Protein AF-A0A382SHX5-F1 (afdb_monomer_lite)

Sequence (311 aa):
WGKVDLLARQQTDLFSGRRDEDEWIFRNRLGAVVEGQLRERVGFRVSFEQTREEGIERKYVIRSDVFEPRREAVQLKGGVADYHEATAAISFGLGDLVDVVAGKGQVMWGPAPEDNLGLSANTPSYDMVLLRSRLGVVRFEHLAARLRPCPDRPDAPTCRGLADEESSYIVNGMTRGLEREKYLAGHRLEASPTRWIDIGFQEVVVYGDRGPELAYLNPFMFFWAAQSYLGDKDNVMMTLDVDVRPHHGWQVYAAYTIDDLKKLKIFSDDFANKFSFQLGALWTNPLGWAQTDVRAEYVRVEPWIYTHKFP

Organism: NCBI:txid408172

Radius of gyration: 21.44 Å; chains: 1; bounding box: 51×48×59 Å

InterPro domains:
  IPR038636 Capsule assembly protein Wzi superfamily [G3DSA:2.40.160.130] (26-311)

Structure (mmCIF, N/CA/C/O backbone):
data_AF-A0A382SHX5-F1
#
_entry.id   AF-A0A382SHX5-F1
#
loop_
_atom_site.group_PDB
_atom_site.id
_atom_site.type_symbol
_atom_site.label_atom_id
_atom_site.label_alt_id
_atom_site.label_comp_id
_atom_site.label_asym_id
_atom_site.label_entity_id
_atom_site.label_seq_id
_atom_site.pdbx_PDB_ins_code
_atom_site.Cartn_x
_atom_site.Cartn_y
_atom_site.Cartn_z
_atom_site.occupancy
_atom_site.B_iso_or_equiv
_atom_site.auth_seq_id
_atom_site.auth_comp_id
_atom_site.auth_asym_id
_atom_site.auth_atom_id
_atom_site.pdbx_PDB_model_num
ATOM 1 N N . TRP A 1 1 ? -26.725 -10.601 -3.348 1.00 88.75 1 TRP A N 1
ATOM 2 C CA . TRP A 1 1 ? -27.084 -9.323 -4.007 1.00 88.75 1 TRP A CA 1
ATOM 3 C C . TRP A 1 1 ? -25.912 -8.897 -4.882 1.00 88.75 1 TRP A C 1
ATOM 5 O O . TRP A 1 1 ? -24.847 -9.487 -4.752 1.00 88.75 1 TRP A O 1
ATOM 15 N N . GLY A 1 2 ? -26.088 -7.939 -5.788 1.00 90.44 2 GLY A N 1
ATOM 16 C CA . GLY A 1 2 ? -24.999 -7.426 -6.621 1.00 90.44 2 GLY A CA 1
ATOM 17 C C . GLY A 1 2 ? -25.207 -5.950 -6.928 1.00 90.44 2 GLY A C 1
ATOM 18 O O . GLY A 1 2 ? -26.348 -5.488 -6.960 1.00 90.44 2 GLY A O 1
ATOM 19 N N . LYS A 1 3 ? -24.108 -5.230 -7.114 1.00 95.19 3 LYS A N 1
ATOM 20 C CA . LYS A 1 3 ? -24.042 -3.797 -7.374 1.00 95.19 3 LYS A CA 1
ATOM 21 C C . LYS A 1 3 ? -23.036 -3.548 -8.493 1.00 95.19 3 LYS A C 1
ATOM 23 O O . LYS A 1 3 ? -22.011 -4.223 -8.580 1.00 95.19 3 LYS A O 1
ATOM 28 N N . VAL A 1 4 ? -23.350 -2.579 -9.343 1.00 95.31 4 VAL A N 1
ATOM 29 C CA . VAL A 1 4 ? -22.445 -2.075 -10.373 1.00 95.31 4 VAL A CA 1
ATOM 30 C C . VAL A 1 4 ? -22.347 -0.570 -10.196 1.00 95.31 4 VAL A C 1
ATOM 32 O O . VAL A 1 4 ? -23.368 0.113 -10.245 1.00 95.31 4 VAL A O 1
ATOM 35 N N . ASP A 1 5 ? -21.130 -0.074 -10.021 1.00 94.12 5 ASP A N 1
ATOM 36 C CA . ASP A 1 5 ? -20.814 1.348 -9.990 1.00 94.12 5 ASP A CA 1
ATOM 37 C C . ASP A 1 5 ? -19.993 1.704 -11.225 1.00 94.12 5 ASP A C 1
ATOM 39 O O . ASP A 1 5 ? -18.963 1.088 -11.501 1.00 94.12 5 ASP A O 1
ATOM 43 N N . LEU A 1 6 ? -20.437 2.716 -11.965 1.00 95.12 6 LEU A N 1
ATOM 44 C CA . LEU A 1 6 ? -19.634 3.327 -13.019 1.00 95.12 6 LEU A CA 1
ATOM 45 C C . LEU A 1 6 ? -18.783 4.434 -12.399 1.00 95.12 6 LEU A C 1
ATOM 47 O O . LEU A 1 6 ? -19.293 5.270 -11.654 1.00 95.12 6 LEU A O 1
ATOM 51 N N . LEU A 1 7 ? -17.491 4.439 -12.714 1.00 92.06 7 LEU A N 1
ATOM 52 C CA . LEU A 1 7 ? -16.536 5.410 -12.202 1.00 92.06 7 LEU A CA 1
ATOM 53 C C . LEU A 1 7 ? -16.145 6.384 -13.309 1.00 92.06 7 LEU A C 1
ATOM 55 O O . LEU A 1 7 ? -15.662 5.985 -14.369 1.00 92.06 7 LEU A O 1
ATOM 59 N N . ALA A 1 8 ? -16.319 7.670 -13.031 1.00 94.94 8 ALA A N 1
ATOM 60 C CA . ALA A 1 8 ? -15.753 8.752 -13.817 1.00 94.94 8 ALA A CA 1
ATOM 61 C C . ALA A 1 8 ? -15.203 9.805 -12.856 1.00 94.94 8 ALA A C 1
ATOM 63 O O . ALA A 1 8 ? -15.931 10.307 -11.999 1.00 94.94 8 ALA A O 1
ATOM 64 N N . ARG A 1 9 ? -13.913 10.125 -12.976 1.00 93.75 9 ARG A N 1
ATOM 65 C CA . ARG A 1 9 ? -13.252 11.126 -12.132 1.00 93.75 9 ARG A CA 1
ATOM 66 C C . ARG A 1 9 ? -12.316 11.982 -12.965 1.00 93.75 9 ARG A C 1
ATOM 68 O O . ARG A 1 9 ? -11.488 11.463 -13.705 1.00 93.75 9 ARG A O 1
ATOM 75 N N . GLN A 1 10 ? -12.411 13.289 -12.770 1.00 93.38 10 GLN A N 1
ATOM 76 C CA . GLN A 1 10 ? -11.424 14.252 -13.234 1.00 93.38 10 GLN A CA 1
ATOM 77 C C . GLN A 1 10 ? -10.722 14.850 -12.017 1.00 93.38 10 GLN A C 1
ATOM 79 O O . GLN A 1 10 ? -11.362 15.156 -11.010 1.00 93.38 10 GLN A O 1
ATOM 84 N N . GLN A 1 11 ? -9.405 14.973 -12.094 1.00 94.12 11 GLN A N 1
ATOM 85 C CA . GLN A 1 11 ? -8.575 15.614 -11.088 1.00 94.12 11 GLN A CA 1
ATOM 86 C C . GLN A 1 11 ? -7.585 16.542 -11.785 1.00 94.12 11 GLN A C 1
ATOM 88 O O . GLN A 1 11 ? -7.019 16.181 -12.815 1.00 94.12 11 GLN A O 1
ATOM 93 N N . THR A 1 12 ? -7.387 17.718 -11.202 1.00 94.00 12 THR A N 1
ATOM 94 C CA . THR A 1 12 ? -6.433 18.715 -11.674 1.00 94.00 12 THR A CA 1
ATOM 95 C C . THR A 1 12 ? -5.550 19.098 -10.505 1.00 94.00 12 THR A C 1
ATOM 97 O O . THR A 1 12 ? -6.063 19.490 -9.457 1.00 94.00 12 THR A O 1
ATOM 100 N N . ASP A 1 13 ? -4.243 18.995 -10.693 1.00 91.12 13 ASP A N 1
ATOM 101 C CA . ASP A 1 13 ? -3.250 19.346 -9.689 1.00 91.12 13 ASP A CA 1
ATOM 102 C C . ASP A 1 13 ? -2.327 20.426 -10.260 1.00 91.12 13 ASP A C 1
ATOM 104 O O . ASP A 1 13 ? -1.897 20.337 -11.411 1.00 91.12 13 ASP A O 1
ATOM 108 N N . LEU A 1 14 ? -2.051 21.451 -9.454 1.00 90.69 14 LEU A N 1
ATOM 109 C CA . LEU A 1 14 ? -1.051 22.475 -9.742 1.00 90.69 14 LEU A CA 1
ATOM 110 C C . LEU A 1 14 ? 0.165 22.193 -8.865 1.00 90.69 14 LEU A C 1
ATOM 112 O O . LEU A 1 14 ? 0.078 22.276 -7.636 1.00 90.69 14 LEU A O 1
ATOM 116 N N . PHE A 1 15 ? 1.283 21.858 -9.494 1.00 85.38 15 PHE A N 1
ATOM 117 C CA . PHE A 1 15 ? 2.560 21.687 -8.817 1.00 85.38 15 PHE A CA 1
ATOM 118 C C . PHE A 1 15 ? 3.376 22.970 -8.957 1.00 85.38 15 PHE A C 1
ATOM 120 O O . PHE A 1 15 ? 3.411 23.570 -10.022 1.00 85.38 15 PHE A O 1
ATOM 127 N N . SER A 1 16 ? 4.003 23.395 -7.863 1.00 81.69 16 SER A N 1
ATOM 128 C CA . SER A 1 16 ? 4.891 24.561 -7.797 1.00 81.69 16 SER A CA 1
ATOM 129 C C . SER A 1 16 ? 6.005 24.218 -6.812 1.00 81.69 16 SER A C 1
ATOM 131 O O . SER A 1 16 ? 5.708 23.917 -5.649 1.00 81.69 16 SER A O 1
ATOM 133 N N . GLY A 1 17 ? 7.281 24.238 -7.210 1.00 70.38 17 GLY A N 1
ATOM 134 C CA . GLY A 1 17 ? 8.361 24.004 -6.249 1.00 70.38 17 GLY A CA 1
ATOM 135 C C . GLY A 1 17 ? 9.719 23.585 -6.806 1.00 70.38 17 GLY A C 1
ATOM 136 O O . GLY A 1 17 ? 10.053 23.756 -7.962 1.00 70.38 17 GLY A O 1
ATOM 137 N N . ARG A 1 18 ? 10.567 23.049 -5.922 1.00 53.41 18 ARG A N 1
ATOM 138 C CA . ARG A 1 18 ? 12.019 22.892 -6.143 1.00 53.41 18 ARG A CA 1
ATOM 139 C C . ARG A 1 18 ? 12.424 21.800 -7.147 1.00 53.41 18 ARG A C 1
ATOM 141 O O . ARG A 1 18 ? 13.609 21.701 -7.455 1.00 53.41 18 ARG A O 1
ATOM 148 N N . ARG A 1 19 ? 11.487 20.941 -7.558 1.00 57.31 19 ARG A N 1
ATOM 149 C CA . ARG A 1 19 ? 11.739 19.785 -8.432 1.00 57.31 19 ARG A CA 1
ATOM 150 C C . ARG A 1 19 ? 11.350 20.058 -9.886 1.00 57.31 19 ARG A C 1
ATOM 152 O O . ARG A 1 19 ? 12.010 19.509 -10.757 1.00 57.31 19 ARG A O 1
ATOM 159 N N . ASP A 1 20 ? 10.358 20.919 -10.118 1.00 60.69 20 ASP A N 1
ATOM 160 C CA . ASP A 1 20 ? 9.726 21.156 -11.418 1.00 60.69 20 ASP A CA 1
ATOM 161 C C . ASP A 1 20 ? 9.241 22.618 -11.518 1.00 60.69 20 ASP A C 1
ATOM 163 O O . ASP A 1 20 ? 8.953 23.242 -10.495 1.00 60.69 20 ASP A O 1
ATOM 167 N N . GLU A 1 21 ? 9.169 23.168 -12.734 1.00 72.81 21 GLU A N 1
ATOM 168 C CA . GLU A 1 21 ? 8.506 24.458 -12.994 1.00 72.81 21 GLU A CA 1
ATOM 169 C C . GLU A 1 21 ? 7.005 24.368 -12.666 1.00 72.81 21 GLU A C 1
ATOM 171 O O . GLU A 1 21 ? 6.454 23.272 -12.543 1.00 72.81 21 GLU A O 1
ATOM 176 N N . ASP A 1 22 ? 6.351 25.518 -12.484 1.00 84.81 22 ASP A N 1
ATOM 177 C CA . ASP A 1 22 ? 4.922 25.564 -12.171 1.00 84.81 22 ASP A CA 1
ATOM 178 C C . ASP A 1 22 ? 4.118 24.870 -13.280 1.00 84.81 22 ASP A C 1
ATOM 180 O O . ASP A 1 22 ? 4.012 25.381 -14.394 1.00 84.81 22 ASP A O 1
ATOM 184 N N . GLU A 1 23 ? 3.529 23.712 -12.983 1.00 88.69 23 GLU A N 1
ATOM 185 C CA . GLU A 1 23 ? 2.878 22.885 -13.995 1.00 88.69 23 GLU A CA 1
ATOM 186 C C . GLU A 1 23 ? 1.502 22.389 -13.560 1.00 88.69 23 GLU A C 1
ATOM 188 O O . GLU A 1 23 ? 1.235 22.065 -12.399 1.00 88.69 23 GLU A O 1
ATOM 193 N N . TRP A 1 24 ? 0.621 22.296 -14.551 1.00 91.62 24 TRP A N 1
ATOM 194 C CA . TRP A 1 24 ? -0.701 21.712 -14.402 1.00 91.62 24 TRP A CA 1
ATOM 195 C C . TRP A 1 24 ? -0.683 20.272 -14.891 1.00 91.62 24 TRP A C 1
ATOM 197 O O . TRP A 1 24 ? -0.291 20.000 -16.031 1.00 91.62 24 TRP A O 1
ATOM 207 N N . ILE A 1 25 ? -1.177 19.374 -14.044 1.00 92.81 25 ILE A N 1
ATOM 208 C CA . ILE A 1 25 ? -1.364 17.962 -14.352 1.00 92.81 25 ILE A CA 1
ATOM 209 C C . ILE A 1 25 ? -2.854 17.643 -14.301 1.00 92.81 25 ILE A C 1
ATOM 211 O O . ILE A 1 25 ? -3.531 17.879 -13.298 1.00 92.81 25 ILE A O 1
ATOM 215 N N . PHE A 1 26 ? -3.367 17.074 -15.387 1.00 95.19 26 PHE A N 1
ATOM 216 C CA . PHE A 1 26 ? -4.747 16.628 -15.512 1.00 95.19 26 PHE A CA 1
ATOM 217 C C . PHE A 1 26 ? -4.804 15.106 -15.487 1.00 95.19 26 PHE A C 1
ATOM 219 O O . PHE A 1 26 ? -4.128 14.434 -16.263 1.00 95.19 26 PHE A O 1
ATOM 226 N N . ARG A 1 27 ? -5.653 14.549 -14.624 1.00 94.56 27 ARG A N 1
ATOM 227 C CA . ARG A 1 27 ? -5.899 13.110 -14.505 1.00 94.56 27 ARG A CA 1
ATOM 228 C C . ARG A 1 27 ? -7.366 12.808 -14.758 1.00 94.56 27 ARG A C 1
ATOM 230 O O . ARG A 1 27 ? -8.234 13.209 -13.984 1.00 94.56 27 ARG A O 1
ATOM 237 N N . ASN A 1 28 ? -7.639 12.068 -15.827 1.00 95.44 28 ASN A N 1
ATOM 238 C CA . ASN A 1 28 ? -8.975 11.586 -16.167 1.00 95.44 28 ASN A CA 1
ATOM 239 C C . ASN A 1 28 ? -9.028 10.073 -15.962 1.00 95.44 28 ASN A C 1
ATOM 241 O O . ASN A 1 28 ? -8.216 9.346 -16.532 1.00 95.44 28 ASN A O 1
ATOM 245 N N . ARG A 1 29 ? -9.985 9.609 -15.159 1.00 94.44 29 ARG A N 1
ATOM 246 C CA . ARG A 1 29 ? -10.181 8.201 -14.812 1.00 94.44 29 ARG A CA 1
ATOM 247 C C . ARG A 1 29 ? -11.566 7.748 -15.239 1.00 94.44 29 ARG A C 1
ATOM 249 O O . ARG A 1 29 ? -12.552 8.428 -14.946 1.00 94.44 29 ARG A O 1
ATOM 256 N N . LEU A 1 30 ? -11.630 6.607 -15.913 1.00 97.00 30 LEU A N 1
ATOM 257 C CA . LEU A 1 30 ? -12.868 5.956 -16.326 1.00 97.00 30 LEU A CA 1
ATOM 258 C C . LEU A 1 30 ? -12.797 4.475 -15.984 1.00 97.00 30 LEU A C 1
ATOM 260 O O . LEU A 1 30 ? -11.819 3.803 -16.304 1.00 97.00 30 LEU A O 1
ATOM 264 N N . GLY A 1 31 ? -13.843 3.954 -15.363 1.00 96.44 31 GLY A N 1
ATOM 265 C CA . GLY A 1 31 ? -13.830 2.585 -14.884 1.00 96.44 31 GLY A CA 1
ATOM 266 C C . GLY A 1 31 ? -15.187 2.084 -14.439 1.00 96.44 31 GLY A C 1
ATOM 267 O O . GLY A 1 31 ? -16.214 2.745 -14.595 1.00 96.44 31 GLY A O 1
ATOM 268 N N . ALA A 1 32 ? -15.178 0.894 -13.860 1.00 97.56 32 ALA A N 1
ATOM 269 C CA . ALA A 1 32 ? -16.340 0.317 -13.215 1.00 97.56 32 ALA A CA 1
ATOM 270 C C . ALA A 1 32 ? -15.914 -0.583 -12.058 1.00 97.56 32 ALA A C 1
ATOM 272 O O . ALA A 1 32 ? -14.842 -1.194 -12.081 1.00 97.56 32 ALA A O 1
ATOM 273 N N . VAL A 1 33 ? -16.791 -0.690 -11.067 1.00 97.62 33 VAL A N 1
ATOM 274 C CA . VAL A 1 33 ? -16.695 -1.654 -9.974 1.00 97.62 33 VAL A CA 1
ATOM 275 C C . VAL A 1 33 ? -17.941 -2.518 -10.009 1.00 97.62 33 VAL A C 1
ATOM 277 O O . VAL A 1 33 ? -19.061 -2.017 -10.059 1.00 97.62 33 VAL A O 1
ATOM 280 N N . VAL A 1 34 ? -17.743 -3.828 -9.977 1.00 97.94 34 VAL A N 1
ATOM 281 C CA . VAL A 1 34 ? -18.804 -4.812 -9.809 1.00 97.94 34 VAL A CA 1
ATOM 282 C C . VAL A 1 34 ? -18.529 -5.549 -8.515 1.00 97.94 34 VAL A C 1
ATOM 284 O O . VAL A 1 34 ? -17.486 -6.179 -8.356 1.00 97.94 34 VAL A O 1
ATOM 287 N N . GLU A 1 35 ? -19.468 -5.488 -7.587 1.00 97.12 35 GLU A N 1
ATOM 288 C CA . GLU A 1 35 ? -19.352 -6.173 -6.307 1.00 97.12 35 GLU A CA 1
ATOM 289 C C . GLU A 1 35 ? -20.656 -6.857 -5.943 1.00 97.12 35 GLU A C 1
ATOM 291 O O . GLU A 1 35 ? -21.741 -6.497 -6.405 1.00 97.12 35 GLU A O 1
ATOM 296 N N . GLY A 1 36 ? -20.563 -7.884 -5.119 1.00 96.19 36 GLY A N 1
ATOM 297 C CA . GLY A 1 36 ? -21.747 -8.591 -4.697 1.00 96.19 36 GLY A CA 1
ATOM 298 C C . GLY A 1 36 ? -21.452 -9.739 -3.768 1.00 96.19 36 GLY A C 1
ATOM 299 O O . GLY A 1 36 ? -20.319 -10.018 -3.382 1.00 96.19 36 GLY A O 1
ATOM 300 N N . GLN A 1 37 ? -22.530 -10.420 -3.425 1.00 95.19 37 GLN A N 1
ATOM 301 C CA . GLN A 1 37 ? -22.524 -11.562 -2.540 1.00 95.19 37 GLN A CA 1
ATOM 302 C C . GLN A 1 37 ? -23.360 -12.678 -3.162 1.00 95.19 37 GLN A C 1
ATOM 304 O O . GLN A 1 37 ? -24.544 -12.499 -3.488 1.00 95.19 37 GLN A O 1
ATOM 309 N N . LEU A 1 38 ? -22.721 -13.830 -3.332 1.00 90.00 38 LEU A N 1
ATOM 310 C CA . LEU A 1 38 ? -23.321 -15.090 -3.729 1.00 90.00 38 LEU A CA 1
ATOM 311 C C . LEU A 1 38 ? -23.655 -15.880 -2.459 1.00 90.00 38 LEU A C 1
ATOM 313 O O . LEU A 1 38 ? -22.770 -16.303 -1.712 1.00 90.00 38 LEU A O 1
ATOM 317 N N . ARG A 1 39 ? -24.953 -16.104 -2.226 1.00 84.75 39 ARG A N 1
ATOM 318 C CA . ARG A 1 39 ? -25.474 -16.656 -0.959 1.00 84.75 39 ARG A CA 1
ATOM 319 C C . ARG A 1 39 ? -25.018 -15.795 0.234 1.00 84.75 39 ARG A C 1
ATOM 321 O O . ARG A 1 39 ? -24.784 -14.605 0.069 1.00 84.75 39 ARG A O 1
ATOM 328 N N . GLU A 1 40 ? -24.923 -16.378 1.425 1.00 80.00 40 GLU A N 1
ATOM 329 C CA . GLU A 1 40 ? -24.526 -15.667 2.651 1.00 80.00 40 GLU A CA 1
ATOM 330 C C . GLU A 1 40 ? -23.021 -15.738 2.943 1.00 80.00 40 GLU A C 1
ATOM 332 O O . GLU A 1 40 ? -22.554 -15.107 3.882 1.00 80.00 40 GLU A O 1
ATOM 337 N N . ARG A 1 41 ? -22.242 -16.491 2.154 1.00 84.06 41 ARG A N 1
ATOM 338 C CA . ARG A 1 41 ? -20.854 -16.835 2.513 1.00 84.06 41 ARG A CA 1
ATOM 339 C C . ARG A 1 41 ? -19.788 -16.433 1.509 1.00 84.06 41 ARG A C 1
ATOM 341 O O . ARG A 1 41 ? -18.626 -16.509 1.872 1.00 84.06 41 ARG A O 1
ATOM 348 N N . VAL A 1 42 ? -20.147 -16.060 0.279 1.00 94.31 42 VAL A N 1
ATOM 349 C CA . VAL A 1 42 ? -19.164 -15.762 -0.772 1.00 94.31 42 VAL A CA 1
ATOM 350 C C . VAL A 1 42 ? -19.365 -14.340 -1.275 1.00 94.31 42 VAL A C 1
ATOM 352 O O . VAL A 1 42 ? -20.374 -14.046 -1.910 1.00 94.31 42 VAL A O 1
ATOM 355 N N . GLY A 1 43 ? -18.418 -13.456 -0.987 1.00 96.38 43 GLY A N 1
ATOM 356 C CA . GLY A 1 43 ? -18.348 -12.109 -1.544 1.00 96.38 43 GLY A CA 1
ATOM 357 C C . GLY A 1 43 ? -17.435 -12.065 -2.764 1.00 96.38 43 GLY A C 1
ATOM 358 O O . GLY A 1 43 ? -16.522 -12.877 -2.898 1.00 96.38 43 GLY A O 1
ATOM 359 N N . PHE A 1 44 ? -17.662 -11.116 -3.661 1.00 96.94 44 PHE A N 1
ATOM 360 C CA . PHE A 1 44 ? -16.727 -10.819 -4.740 1.00 96.94 44 PHE A CA 1
ATOM 361 C C . PHE A 1 44 ? -16.690 -9.320 -5.023 1.00 96.94 44 PHE A C 1
ATOM 363 O O . PHE A 1 44 ? -17.684 -8.614 -4.842 1.00 96.94 44 PHE A O 1
ATOM 370 N N . ARG A 1 45 ? -15.540 -8.851 -5.501 1.00 97.44 45 ARG A N 1
ATOM 371 C CA . ARG A 1 45 ? -15.338 -7.486 -5.981 1.00 97.44 45 ARG A CA 1
ATOM 372 C C . ARG A 1 45 ? -14.378 -7.510 -7.156 1.00 97.44 45 ARG A C 1
ATOM 374 O O . ARG A 1 45 ? -13.291 -8.068 -7.049 1.00 97.44 45 ARG A O 1
ATOM 381 N N . VAL A 1 46 ? -14.785 -6.902 -8.257 1.00 97.81 46 VAL A N 1
ATOM 382 C CA . VAL A 1 46 ? -13.986 -6.725 -9.468 1.00 97.81 46 VAL A CA 1
ATOM 383 C C . VAL A 1 46 ? -14.005 -5.247 -9.814 1.00 97.81 46 VAL A C 1
ATOM 385 O O . VAL A 1 46 ? -15.071 -4.637 -9.843 1.00 97.81 46 VAL A O 1
ATOM 388 N N . SER A 1 47 ? -12.846 -4.660 -10.074 1.00 96.19 47 SER A N 1
ATOM 389 C CA . SER A 1 47 ? -12.734 -3.288 -10.548 1.00 96.19 47 SER A CA 1
ATOM 390 C C . SER A 1 47 ? -11.790 -3.203 -11.729 1.00 96.19 47 SER A C 1
ATOM 392 O O . SER A 1 47 ? -10.789 -3.915 -11.799 1.00 96.19 47 SER A O 1
ATOM 394 N N . PHE A 1 48 ? -12.096 -2.284 -12.631 1.00 95.50 48 PHE A N 1
ATOM 395 C CA . PHE A 1 48 ? -11.186 -1.857 -13.676 1.00 95.50 48 PHE A CA 1
ATOM 396 C C . PHE A 1 48 ? -11.249 -0.343 -13.780 1.00 95.50 48 PHE A C 1
ATOM 398 O O . PHE A 1 48 ? -12.342 0.226 -13.812 1.00 95.50 48 PHE A O 1
ATOM 405 N N . GLU A 1 49 ? -10.092 0.295 -13.862 1.00 93.81 49 GLU A N 1
ATOM 406 C CA . GLU A 1 49 ? -9.977 1.726 -14.092 1.00 93.81 49 GLU A CA 1
ATOM 407 C C . GLU A 1 49 ? -8.881 1.992 -15.120 1.00 93.81 49 GLU A C 1
ATOM 409 O O . GLU A 1 49 ? -7.758 1.514 -14.987 1.00 93.81 49 GLU A O 1
ATOM 414 N N . GLN A 1 50 ? -9.215 2.772 -16.144 1.00 94.44 50 GLN A N 1
ATOM 415 C CA . GLN A 1 50 ? -8.271 3.348 -17.086 1.00 94.44 50 GLN A CA 1
ATOM 416 C C . GLN A 1 50 ? -8.049 4.808 -16.705 1.00 94.44 50 GLN A C 1
ATOM 418 O O . GLN A 1 50 ? -8.998 5.589 -16.615 1.00 94.44 50 GLN A O 1
ATOM 423 N N . THR A 1 51 ? -6.786 5.182 -16.551 1.00 94.44 51 THR A N 1
ATOM 424 C CA . THR A 1 51 ? -6.374 6.546 -16.248 1.00 94.44 51 THR A CA 1
ATOM 425 C C . THR A 1 51 ? -5.519 7.111 -17.373 1.00 94.44 51 THR A C 1
ATOM 427 O O . THR A 1 51 ? -4.665 6.425 -17.945 1.00 94.44 51 THR A O 1
ATOM 430 N N . ARG A 1 52 ? -5.760 8.384 -17.678 1.00 95.06 52 ARG A N 1
ATOM 431 C CA . ARG A 1 52 ? -4.901 9.231 -18.497 1.00 95.06 52 ARG A CA 1
ATOM 432 C C . ARG A 1 52 ? -4.404 10.394 -17.657 1.00 95.06 52 ARG A C 1
ATOM 434 O O . ARG A 1 52 ? -5.221 11.151 -17.134 1.00 95.06 52 ARG A O 1
ATOM 441 N N . GLU A 1 53 ? -3.091 10.540 -17.581 1.00 94.88 53 GLU A N 1
ATOM 442 C CA . GLU A 1 53 ? -2.415 11.695 -17.003 1.00 94.88 53 GLU A CA 1
ATOM 443 C C . GLU A 1 53 ? -1.786 12.537 -18.119 1.00 94.88 53 GLU A C 1
ATOM 445 O O . GLU A 1 53 ? -1.116 12.004 -19.002 1.00 94.88 53 GLU A O 1
ATOM 450 N N . GLU A 1 54 ? -2.022 13.843 -18.102 1.00 95.19 54 GLU A N 1
ATOM 451 C CA . GLU A 1 54 ? -1.550 14.792 -19.108 1.00 95.19 54 GLU A CA 1
ATOM 452 C C . GLU A 1 54 ? -0.958 16.010 -18.406 1.00 95.19 54 GLU A C 1
ATOM 454 O O . GLU A 1 54 ? -1.603 16.595 -17.538 1.00 95.19 54 GLU A O 1
ATOM 459 N N . GLY A 1 55 ? 0.276 16.367 -18.758 1.00 92.06 55 GLY A N 1
ATOM 460 C CA . GLY A 1 55 ? 0.904 17.597 -18.279 1.00 92.06 55 GLY A CA 1
ATOM 461 C C . GLY A 1 55 ? 1.015 18.604 -19.414 1.00 92.06 55 GLY A C 1
ATOM 462 O O . GLY A 1 55 ? 1.356 18.217 -20.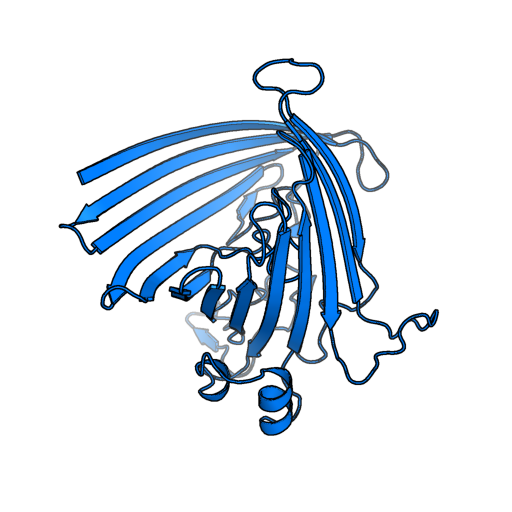529 1.00 92.06 55 GLY A O 1
ATOM 463 N N . ILE A 1 56 ? 0.732 19.882 -19.137 1.00 88.94 56 ILE A N 1
ATOM 464 C CA . ILE A 1 56 ? 0.748 20.938 -20.172 1.00 88.94 56 ILE A CA 1
ATOM 465 C C . ILE A 1 56 ? 2.136 21.068 -20.806 1.00 88.94 56 ILE A C 1
ATOM 467 O O . ILE A 1 56 ? 2.264 21.132 -22.027 1.00 88.94 56 ILE A O 1
ATOM 471 N N . GLU A 1 57 ? 3.168 21.097 -19.969 1.00 87.62 57 GLU A N 1
ATOM 472 C CA . GLU A 1 57 ? 4.556 21.321 -20.392 1.00 87.62 57 GLU A CA 1
ATOM 473 C C . GLU A 1 57 ? 5.424 20.070 -20.204 1.00 87.62 57 GLU A C 1
ATOM 475 O O . GLU A 1 57 ? 6.547 19.980 -20.706 1.00 87.62 57 GLU A O 1
ATOM 480 N N . ARG A 1 58 ? 4.881 19.056 -19.520 1.00 88.38 58 ARG A N 1
ATOM 481 C CA . ARG A 1 58 ? 5.591 17.827 -19.186 1.00 88.38 58 ARG A CA 1
ATOM 482 C C . ARG A 1 58 ? 5.772 16.942 -20.408 1.00 88.38 58 ARG A C 1
ATOM 484 O O . ARG A 1 58 ? 4.864 16.735 -21.206 1.00 88.38 58 ARG A O 1
ATOM 491 N N . LYS A 1 59 ? 6.940 16.312 -20.490 1.00 91.56 59 LYS A N 1
ATOM 492 C CA . LYS A 1 59 ? 7.193 15.182 -21.382 1.00 91.56 59 LYS A CA 1
ATOM 493 C C . LYS A 1 59 ? 7.571 13.973 -20.543 1.00 91.56 59 LYS A C 1
ATOM 495 O O . LYS A 1 59 ? 8.664 13.928 -19.994 1.00 91.56 59 LYS A O 1
ATOM 500 N N . TYR A 1 60 ? 6.687 12.986 -20.484 1.00 91.38 60 TYR A N 1
ATOM 501 C CA . TYR A 1 60 ? 6.939 11.740 -19.777 1.00 91.38 60 TYR A CA 1
ATOM 502 C C . TYR A 1 60 ? 7.937 10.882 -20.561 1.00 91.38 60 TYR A C 1
ATOM 504 O O . TYR A 1 60 ? 7.660 10.455 -21.688 1.00 91.38 60 TYR A O 1
ATOM 512 N N . VAL A 1 61 ? 9.103 10.632 -19.966 1.00 91.94 61 VAL A N 1
ATOM 513 C CA . VAL A 1 61 ? 10.182 9.819 -20.549 1.00 91.94 61 VAL A CA 1
ATOM 514 C C . VAL A 1 61 ? 10.407 8.555 -19.728 1.00 91.94 61 VAL A C 1
ATOM 516 O O . VAL A 1 61 ? 10.650 7.490 -20.296 1.00 91.94 61 VAL A O 1
ATOM 519 N N . ILE A 1 62 ? 10.276 8.657 -18.407 1.00 91.44 62 ILE A N 1
ATOM 520 C CA . ILE A 1 62 ? 10.391 7.540 -17.473 1.00 91.44 62 ILE A CA 1
ATOM 521 C C . ILE A 1 62 ? 9.154 7.455 -16.581 1.00 91.44 62 ILE A C 1
ATOM 523 O O . ILE A 1 62 ? 8.438 8.425 -16.349 1.00 91.44 62 ILE A O 1
ATOM 527 N N . ARG A 1 63 ? 8.882 6.264 -16.049 1.00 88.50 63 ARG A N 1
ATOM 528 C CA . ARG A 1 63 ? 7.678 5.983 -15.253 1.00 88.50 63 ARG A CA 1
ATOM 529 C C . ARG A 1 63 ? 7.582 6.821 -13.974 1.00 88.50 63 ARG A C 1
ATOM 531 O O . ARG A 1 63 ? 6.487 7.001 -13.453 1.00 88.50 63 ARG A O 1
ATOM 538 N N . SER A 1 64 ? 8.719 7.299 -13.462 1.00 87.75 64 SER A N 1
ATOM 539 C CA . SER A 1 64 ? 8.794 8.167 -12.284 1.00 87.75 64 SER A CA 1
ATOM 540 C C . SER A 1 64 ? 8.448 9.631 -12.572 1.00 87.75 64 SER A C 1
ATOM 542 O O . SER A 1 64 ? 8.376 10.402 -11.621 1.00 87.75 64 SER A O 1
ATOM 544 N N . ASP A 1 65 ? 8.249 10.007 -13.841 1.00 88.88 65 ASP A N 1
ATOM 545 C CA . ASP A 1 65 ? 7.821 11.361 -14.234 1.00 88.88 65 ASP A CA 1
ATOM 546 C C . ASP A 1 65 ? 6.322 11.582 -14.033 1.00 88.88 65 ASP A C 1
ATOM 548 O O . ASP A 1 65 ? 5.865 12.719 -13.951 1.00 88.88 65 ASP A O 1
ATOM 552 N N . VAL A 1 66 ? 5.560 10.490 -14.011 1.00 89.50 66 VAL A N 1
ATOM 553 C CA . VAL A 1 66 ? 4.115 10.482 -13.784 1.00 89.50 66 VAL A CA 1
ATOM 554 C C . VAL A 1 66 ? 3.887 10.779 -12.287 1.00 89.50 66 VAL A C 1
ATOM 556 O O . VAL A 1 66 ? 4.713 10.408 -11.454 1.00 89.50 66 VAL A O 1
ATOM 559 N N . PHE A 1 67 ? 2.780 11.397 -11.879 1.00 86.25 67 PHE A N 1
ATOM 560 C CA . PHE A 1 67 ? 2.531 11.812 -10.486 1.00 86.25 67 PHE A CA 1
ATOM 561 C C . PHE A 1 67 ? 1.705 10.816 -9.668 1.00 86.25 67 PHE A C 1
ATOM 563 O O . PHE A 1 67 ? 1.961 10.648 -8.481 1.00 86.25 67 PHE A O 1
ATOM 570 N N . GLU A 1 68 ? 0.765 10.099 -10.289 1.00 83.19 68 GLU A N 1
ATOM 571 C CA . GLU A 1 68 ? -0.041 9.062 -9.616 1.00 83.19 68 GLU A CA 1
ATOM 572 C C . GLU A 1 68 ? 0.768 7.921 -8.975 1.00 83.19 68 GLU A C 1
ATOM 574 O O . GLU A 1 68 ? 1.259 7.050 -9.677 1.00 83.19 68 GLU A O 1
ATOM 579 N N . PRO A 1 69 ? 0.865 7.793 -7.657 1.00 67.44 69 PRO A N 1
ATOM 580 C CA . PRO A 1 69 ? 1.869 6.904 -7.091 1.00 67.44 69 PRO A CA 1
ATOM 581 C C . PRO A 1 69 ? 1.529 5.393 -7.212 1.00 67.44 69 PRO A C 1
ATOM 583 O O . PRO A 1 69 ? 2.438 4.562 -7.167 1.00 67.44 69 PRO A O 1
ATOM 586 N N . ARG A 1 70 ? 0.272 5.021 -7.522 1.00 68.12 70 ARG A N 1
ATOM 587 C CA . ARG A 1 70 ? -0.174 3.634 -7.785 1.00 68.12 70 ARG A CA 1
ATOM 588 C C . ARG A 1 70 ? -0.062 3.271 -9.267 1.00 68.12 70 ARG A C 1
ATOM 590 O O . ARG A 1 70 ? -0.969 3.538 -10.053 1.00 68.12 70 ARG A O 1
ATOM 597 N N . ARG A 1 71 ? 1.049 2.653 -9.677 1.00 69.25 71 ARG A N 1
ATOM 598 C CA . ARG A 1 71 ? 1.286 2.352 -11.103 1.00 69.25 71 ARG A CA 1
ATOM 599 C C . ARG A 1 71 ? 1.603 0.901 -11.378 1.00 69.25 71 ARG A C 1
ATOM 601 O O . ARG A 1 71 ? 2.698 0.430 -11.091 1.00 69.25 71 ARG A O 1
ATOM 608 N N . GLU A 1 72 ? 0.693 0.231 -12.072 1.00 79.44 72 GLU A N 1
ATOM 609 C CA . GLU A 1 72 ? 1.023 -1.003 -12.771 1.00 79.44 72 GLU A CA 1
ATOM 610 C C . GLU A 1 72 ? 1.916 -0.719 -14.005 1.00 79.44 72 GLU A C 1
ATOM 612 O O . GLU A 1 72 ? 3.015 -0.160 -13.922 1.00 79.44 72 GLU A O 1
ATOM 617 N N . ALA A 1 73 ? 1.477 -1.135 -15.193 1.00 83.69 73 ALA A N 1
ATOM 618 C CA . ALA A 1 73 ? 2.153 -0.807 -16.434 1.00 83.69 73 ALA A CA 1
ATOM 619 C C . ALA A 1 73 ? 1.706 0.583 -16.889 1.00 83.69 73 ALA A C 1
ATOM 621 O O . ALA A 1 73 ? 0.510 0.847 -16.988 1.00 83.69 73 ALA A O 1
ATOM 622 N N . VAL A 1 74 ? 2.671 1.439 -17.212 1.00 89.75 74 VAL A N 1
ATOM 623 C CA . VAL A 1 74 ? 2.405 2.758 -17.781 1.00 89.75 74 VAL A CA 1
ATOM 624 C C . VAL A 1 74 ? 2.868 2.779 -19.229 1.00 89.75 74 VAL A C 1
ATOM 626 O O . VAL A 1 74 ? 3.905 2.209 -19.570 1.00 89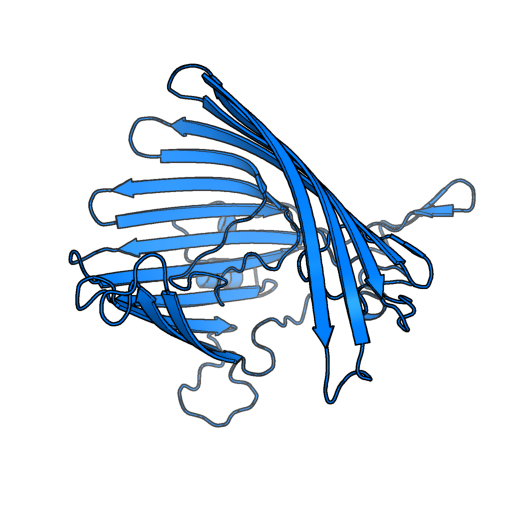.75 74 VAL A O 1
ATOM 629 N N . GLN A 1 75 ? 2.097 3.439 -20.084 1.00 92.31 75 GLN A N 1
ATOM 630 C CA . GLN A 1 75 ? 2.459 3.748 -21.455 1.00 92.31 75 GLN A CA 1
ATOM 631 C C . GLN A 1 75 ? 2.698 5.254 -21.589 1.00 92.31 75 GLN A C 1
ATOM 633 O O . GLN A 1 75 ? 1.762 6.047 -21.507 1.00 92.31 75 GLN A O 1
ATOM 638 N N . LEU A 1 76 ? 3.952 5.636 -21.823 1.00 93.62 76 LEU A N 1
ATOM 639 C CA . LEU A 1 76 ? 4.370 7.031 -21.972 1.00 93.62 76 LEU A CA 1
ATOM 640 C C . LEU A 1 76 ? 4.281 7.446 -23.449 1.00 93.62 76 LEU A C 1
ATOM 642 O O . LEU A 1 76 ? 4.777 6.741 -24.329 1.00 93.62 76 LEU A O 1
ATOM 646 N N . LYS A 1 77 ? 3.617 8.571 -23.730 1.00 92.94 77 LYS A N 1
ATOM 647 C CA . LYS A 1 77 ? 3.292 9.075 -25.078 1.00 92.94 77 LYS A CA 1
ATOM 648 C C . LYS A 1 77 ? 3.563 10.579 -25.181 1.00 92.94 77 LYS A C 1
ATOM 650 O O . LYS A 1 77 ? 2.679 11.363 -25.516 1.00 92.94 77 LYS A O 1
ATOM 655 N N . GLY A 1 78 ? 4.790 11.000 -24.881 1.00 91.94 78 GLY A N 1
ATOM 656 C CA . GLY A 1 78 ? 5.141 12.422 -24.886 1.00 91.94 78 GLY A CA 1
ATOM 657 C C . GLY A 1 78 ? 4.485 13.142 -23.710 1.00 91.94 78 GLY A C 1
ATOM 658 O O . GLY A 1 78 ? 4.827 12.844 -22.574 1.00 91.94 78 GLY A O 1
ATOM 659 N N . GLY A 1 79 ? 3.547 14.055 -23.967 1.00 92.94 79 GLY A N 1
ATOM 660 C CA . GLY A 1 79 ? 2.838 14.807 -22.917 1.00 92.94 79 GLY A CA 1
ATOM 661 C C . GLY A 1 79 ? 1.735 14.039 -22.189 1.00 92.94 79 GLY A C 1
ATOM 662 O O . GLY A 1 79 ? 1.039 14.604 -21.352 1.00 92.94 79 GLY A O 1
ATOM 663 N N . VAL A 1 80 ? 1.565 12.750 -22.501 1.00 94.88 80 VAL A N 1
ATOM 664 C CA . VAL A 1 80 ? 0.512 11.897 -21.941 1.00 94.88 80 VAL A CA 1
ATOM 665 C C . VAL A 1 80 ? 1.096 10.598 -21.387 1.00 94.88 80 VAL A C 1
ATOM 667 O O . VAL A 1 80 ? 1.965 9.987 -22.012 1.00 94.88 80 VAL A O 1
ATOM 670 N N . ALA A 1 81 ? 0.572 10.140 -20.253 1.00 94.88 81 ALA A N 1
ATOM 671 C CA . ALA A 1 81 ? 0.802 8.818 -19.688 1.00 94.88 81 ALA A CA 1
ATOM 672 C C . ALA A 1 81 ? -0.537 8.084 -19.499 1.00 94.88 81 ALA A C 1
ATOM 674 O O . ALA A 1 81 ? -1.416 8.544 -18.773 1.00 94.88 81 ALA A O 1
ATOM 675 N N . ASP A 1 82 ? -0.688 6.929 -20.149 1.00 94.38 82 ASP A N 1
ATOM 676 C CA . ASP A 1 82 ? -1.859 6.056 -20.007 1.00 94.38 82 ASP A CA 1
ATOM 677 C C . ASP A 1 82 ? -1.507 4.850 -19.125 1.00 94.38 82 ASP A C 1
ATOM 679 O O . ASP A 1 82 ? -0.482 4.199 -19.333 1.00 94.38 82 ASP A O 1
ATOM 683 N N . TYR A 1 83 ? -2.363 4.510 -18.167 1.00 92.88 83 TYR A N 1
ATOM 684 C CA . TYR A 1 83 ? -2.209 3.329 -17.312 1.00 92.88 83 TYR A CA 1
ATOM 685 C C . TYR A 1 83 ? -3.572 2.813 -16.861 1.00 92.88 83 TYR A C 1
ATOM 687 O O . TYR A 1 83 ? -4.573 3.522 -16.930 1.00 92.88 83 TYR A O 1
ATOM 695 N N . HIS A 1 84 ? -3.621 1.560 -16.429 1.00 92.69 84 HIS A N 1
ATOM 696 C CA . HIS A 1 84 ? -4.828 0.960 -15.880 1.00 92.69 84 HIS A CA 1
ATOM 697 C C . HIS A 1 84 ? -4.511 0.156 -14.633 1.00 92.69 84 HIS A C 1
ATOM 699 O O . HIS A 1 84 ? -3.381 -0.293 -14.438 1.00 92.69 84 HIS A O 1
ATOM 705 N N . GLU A 1 85 ? -5.539 -0.041 -13.825 1.00 91.94 85 GLU A N 1
ATOM 706 C CA . GLU A 1 85 ? -5.525 -0.972 -12.712 1.00 91.94 85 GLU A CA 1
ATOM 707 C C . GLU A 1 85 ? -6.736 -1.895 -12.817 1.00 91.94 85 GLU A C 1
ATOM 709 O O . GLU A 1 85 ? -7.856 -1.461 -13.105 1.00 91.94 85 GLU A O 1
ATOM 714 N N . ALA A 1 86 ? -6.498 -3.181 -12.570 1.00 94.00 86 ALA A N 1
ATOM 715 C CA . ALA A 1 86 ? -7.544 -4.178 -12.438 1.00 94.00 86 ALA A CA 1
ATOM 716 C C . ALA A 1 86 ? -7.396 -4.894 -11.095 1.00 94.00 86 ALA A C 1
ATOM 718 O O . ALA A 1 86 ? -6.351 -5.482 -10.808 1.00 94.00 86 ALA A O 1
ATOM 719 N N . THR A 1 87 ? -8.455 -4.890 -10.287 1.00 95.69 87 THR A N 1
ATOM 720 C CA . THR A 1 87 ? -8.516 -5.688 -9.057 1.00 95.69 87 THR A CA 1
ATOM 721 C C . THR A 1 87 ? -9.654 -6.686 -9.160 1.00 95.69 87 THR A C 1
ATOM 723 O O . THR A 1 87 ? -10.683 -6.423 -9.782 1.00 95.69 87 THR A O 1
ATOM 726 N N . ALA A 1 88 ? -9.462 -7.867 -8.593 1.00 97.69 88 ALA A N 1
ATOM 727 C CA . ALA A 1 88 ? -10.463 -8.918 -8.599 1.00 97.69 88 ALA A CA 1
ATOM 728 C C . ALA A 1 88 ? -10.213 -9.822 -7.402 1.00 97.69 88 ALA A C 1
ATOM 730 O O . ALA A 1 88 ? -9.180 -10.481 -7.339 1.00 97.69 88 ALA A O 1
ATOM 731 N N . ALA A 1 89 ? -11.148 -9.862 -6.463 1.00 97.88 89 ALA A N 1
ATOM 732 C CA . ALA A 1 89 ? -11.038 -10.683 -5.271 1.00 97.88 89 ALA A CA 1
ATOM 733 C C . ALA A 1 89 ? -12.351 -11.404 -4.976 1.00 97.88 89 ALA A C 1
ATOM 735 O O . ALA A 1 89 ? -13.443 -10.872 -5.190 1.00 97.88 89 ALA A O 1
ATOM 736 N N . ILE A 1 90 ? -12.218 -12.614 -4.445 1.00 97.31 90 ILE A N 1
ATOM 737 C CA . ILE A 1 90 ? -13.291 -13.375 -3.819 1.00 97.31 90 ILE A CA 1
ATOM 738 C C . ILE A 1 90 ? -13.028 -13.423 -2.318 1.00 97.31 90 ILE A C 1
ATOM 740 O O . ILE A 1 90 ? -11.881 -13.549 -1.888 1.00 97.31 90 ILE A O 1
ATOM 744 N N . SER A 1 91 ? -14.081 -13.323 -1.519 1.00 96.69 91 SER A N 1
ATOM 745 C CA . SER A 1 91 ? -14.016 -13.546 -0.081 1.00 96.69 91 SER A CA 1
ATOM 746 C C . SER A 1 91 ? -14.962 -14.661 0.323 1.00 96.69 91 SER A C 1
ATOM 748 O O . SER A 1 91 ? -16.056 -14.787 -0.228 1.00 96.69 91 SER A O 1
ATOM 750 N N . PHE A 1 92 ? -14.555 -15.486 1.280 1.00 95.38 92 PHE A N 1
ATOM 751 C CA . PHE A 1 92 ? -15.446 -16.462 1.886 1.00 95.38 92 PHE A CA 1
ATOM 752 C C . PHE A 1 92 ? -15.090 -16.747 3.341 1.00 95.38 92 PHE A C 1
ATOM 754 O O . PHE A 1 92 ? -13.918 -16.802 3.709 1.00 95.38 92 PHE A O 1
ATOM 761 N N . GLY A 1 93 ? -16.123 -16.958 4.155 1.00 93.06 93 GLY A N 1
ATOM 762 C CA . GLY A 1 93 ? -15.970 -17.330 5.559 1.00 93.06 93 GLY A CA 1
ATOM 763 C C . GLY A 1 93 ? -15.622 -18.811 5.720 1.00 93.06 93 GLY A C 1
ATOM 764 O O . GLY A 1 93 ? -16.291 -19.686 5.158 1.00 93.06 93 GLY A O 1
ATOM 765 N N . LEU A 1 94 ? -14.592 -19.097 6.512 1.00 90.38 94 LEU A N 1
ATOM 766 C CA . LEU A 1 94 ? -14.209 -20.424 6.978 1.00 90.38 94 LEU A CA 1
ATOM 767 C C . LEU A 1 94 ? -14.649 -20.590 8.442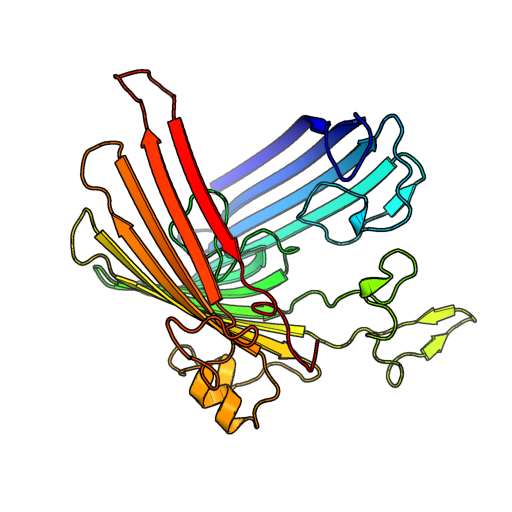 1.00 90.38 94 LEU A C 1
ATOM 769 O O . LEU A 1 94 ? -13.913 -20.292 9.383 1.00 90.38 94 LEU A O 1
ATOM 773 N N . GLY A 1 95 ? -15.877 -21.079 8.624 1.00 88.56 95 GLY A N 1
ATOM 774 C CA . GLY A 1 95 ? -16.533 -21.073 9.933 1.00 88.56 95 GLY A CA 1
ATOM 775 C C . GLY A 1 95 ? -16.892 -19.650 10.364 1.00 88.56 95 GLY A C 1
ATOM 776 O O . GLY A 1 95 ? -17.122 -18.793 9.515 1.00 88.56 95 GLY A O 1
ATOM 777 N N . ASP A 1 96 ? -16.922 -19.411 11.675 1.00 87.38 96 ASP A N 1
ATOM 778 C CA . ASP A 1 96 ? -17.373 -18.130 12.244 1.00 87.38 96 ASP A CA 1
ATOM 779 C C . ASP A 1 96 ? -16.213 -17.203 12.659 1.00 87.38 96 ASP A C 1
ATOM 781 O O . ASP A 1 96 ? -16.441 -16.095 13.138 1.00 87.38 96 ASP A O 1
ATOM 785 N N . LEU A 1 97 ? -14.963 -17.666 12.530 1.00 90.12 97 LEU A N 1
ATOM 786 C CA . LEU A 1 97 ? -13.783 -17.002 13.102 1.00 90.12 97 LEU A CA 1
ATOM 787 C C . LEU A 1 97 ? -12.796 -16.463 12.068 1.00 90.12 97 LEU A C 1
ATOM 789 O O . LEU A 1 97 ? -11.954 -15.637 12.427 1.00 90.12 97 LEU A O 1
ATOM 793 N N . VAL A 1 98 ? -12.841 -16.966 10.833 1.00 94.56 98 VAL A N 1
ATOM 794 C CA . VAL A 1 98 ? -11.844 -16.672 9.802 1.00 94.56 98 VAL A CA 1
ATOM 795 C C . VAL A 1 98 ? -12.539 -16.342 8.492 1.00 94.56 98 VAL A C 1
ATOM 797 O O . VAL A 1 98 ? -13.302 -17.151 7.978 1.00 94.56 98 VAL A O 1
ATOM 800 N N . ASP A 1 99 ? -12.205 -15.195 7.920 1.00 95.62 99 ASP A N 1
ATOM 801 C CA . ASP A 1 99 ? -12.524 -14.838 6.546 1.00 95.62 99 ASP A CA 1
ATOM 802 C C . ASP A 1 99 ? -11.275 -14.988 5.681 1.00 95.62 99 ASP A C 1
ATOM 804 O O . ASP A 1 99 ? -10.187 -14.533 6.040 1.00 95.62 99 ASP A O 1
ATOM 808 N N . VAL A 1 100 ? -11.433 -15.618 4.522 1.00 97.25 100 VAL A N 1
ATOM 809 C CA . VAL A 1 100 ? -10.381 -15.758 3.517 1.00 97.25 100 VAL A CA 1
ATOM 810 C C . VAL A 1 100 ? -10.701 -14.829 2.360 1.00 97.25 100 VAL A C 1
ATOM 812 O O . VAL A 1 100 ? -11.799 -14.882 1.812 1.00 97.25 100 VAL A O 1
ATOM 815 N N . VAL A 1 101 ? -9.740 -14.003 1.960 1.00 97.88 101 VAL A N 1
ATOM 816 C CA . VAL A 1 101 ? -9.791 -13.203 0.733 1.00 97.88 101 VAL A CA 1
ATOM 817 C C . VAL A 1 101 ? -8.708 -13.710 -0.205 1.00 97.88 101 VAL A C 1
ATOM 819 O O . VAL A 1 101 ? -7.549 -13.799 0.186 1.00 97.88 101 VAL A O 1
ATOM 822 N N . ALA A 1 102 ? -9.072 -14.040 -1.438 1.00 98.19 102 ALA A N 1
ATOM 823 C CA . ALA A 1 102 ? -8.135 -14.487 -2.461 1.00 98.19 102 ALA A CA 1
ATOM 824 C C . ALA A 1 102 ? -8.347 -13.703 -3.758 1.00 98.19 102 ALA A C 1
ATOM 826 O O . ALA A 1 102 ? -9.484 -13.482 -4.178 1.00 98.19 102 ALA A O 1
ATOM 827 N N . GLY A 1 103 ? -7.257 -13.293 -4.400 1.00 98.00 103 GLY A N 1
ATOM 828 C CA . GLY A 1 103 ? -7.286 -12.582 -5.677 1.00 98.00 103 GLY A CA 1
ATOM 829 C C . GLY A 1 103 ? -6.292 -11.432 -5.718 1.00 98.00 103 GLY A C 1
ATOM 830 O O . GLY A 1 103 ? -5.339 -11.412 -4.952 1.00 98.00 103 GLY A O 1
ATOM 831 N N . LYS A 1 104 ? -6.515 -10.465 -6.602 1.00 96.56 104 LYS A N 1
ATOM 832 C CA . LYS A 1 104 ? -5.645 -9.308 -6.806 1.00 96.56 104 LYS A CA 1
ATOM 833 C C . LYS A 1 104 ? -6.240 -8.057 -6.181 1.00 96.56 104 LYS A C 1
ATOM 835 O O . LYS A 1 104 ? -7.373 -7.692 -6.494 1.00 96.56 104 LYS A O 1
ATOM 840 N N . GLY A 1 105 ? -5.473 -7.389 -5.324 1.00 94.19 105 GLY A N 1
ATOM 841 C CA . GLY A 1 105 ? -5.911 -6.192 -4.610 1.00 94.19 105 GLY A CA 1
ATOM 842 C C . GLY A 1 105 ? -4.780 -5.517 -3.842 1.00 94.19 105 GLY A C 1
ATOM 843 O O . GLY A 1 105 ? -3.616 -5.622 -4.217 1.00 94.19 105 GLY A O 1
ATOM 844 N N . GLN A 1 106 ? -5.136 -4.797 -2.784 1.00 91.19 106 GLN A N 1
ATOM 845 C CA . GLN A 1 106 ? -4.197 -4.117 -1.896 1.00 91.19 106 GLN A CA 1
ATOM 846 C C . GLN A 1 106 ? -4.627 -4.329 -0.446 1.00 91.19 106 GLN A C 1
ATOM 848 O O . GLN A 1 106 ? -5.820 -4.409 -0.138 1.00 91.19 106 GLN A O 1
ATOM 853 N N . VAL A 1 107 ? -3.641 -4.372 0.438 1.00 94.31 107 VAL A N 1
ATOM 854 C CA . VAL A 1 107 ? -3.790 -4.352 1.891 1.00 94.31 107 VAL A CA 1
ATOM 855 C C . VAL A 1 107 ? -2.970 -3.184 2.413 1.00 94.31 107 VAL A C 1
ATOM 857 O O . VAL A 1 107 ? -1.864 -2.938 1.937 1.00 94.31 107 VAL A O 1
ATOM 860 N N . MET A 1 108 ? -3.532 -2.471 3.381 1.00 94.94 108 MET A N 1
ATOM 861 C CA . MET A 1 108 ? -2.866 -1.409 4.120 1.00 94.94 108 MET A CA 1
ATOM 862 C C . MET A 1 108 ? -3.047 -1.696 5.600 1.00 94.94 108 MET A C 1
ATOM 864 O O . MET A 1 108 ? -4.145 -2.070 6.022 1.00 94.94 108 MET A O 1
ATOM 868 N N . TRP A 1 109 ? -1.989 -1.503 6.376 1.00 96.94 109 TRP A N 1
ATOM 869 C CA . TRP A 1 109 ? -2.013 -1.717 7.810 1.00 96.94 109 TRP A CA 1
ATOM 870 C C . TRP A 1 109 ? -1.457 -0.523 8.567 1.00 96.94 109 TRP A C 1
ATOM 872 O O . TRP A 1 109 ? -0.311 -0.124 8.362 1.00 96.94 109 TRP A O 1
ATOM 882 N N . GLY A 1 110 ? -2.277 -0.010 9.478 1.00 96.19 110 GLY A N 1
ATOM 883 C CA . GLY A 1 110 ? -1.941 1.046 10.416 1.00 96.19 110 GLY A CA 1
ATOM 884 C C . GLY A 1 110 ? -3.145 1.955 10.693 1.00 96.19 110 GLY A C 1
ATOM 885 O O . GLY A 1 110 ? -4.226 1.741 10.134 1.00 96.19 110 GLY A O 1
ATOM 886 N N . PRO A 1 111 ? -2.984 2.932 11.595 1.00 95.62 111 PRO A N 1
ATOM 887 C CA . PRO A 1 111 ? -4.084 3.745 12.107 1.00 95.62 111 PRO A CA 1
ATOM 888 C C . PRO A 1 111 ? -4.401 4.981 11.251 1.00 95.62 111 PRO A C 1
ATOM 890 O O . PRO A 1 111 ? -5.463 5.587 11.413 1.00 95.62 111 PRO A O 1
ATOM 893 N N . ALA A 1 112 ? -3.489 5.388 10.365 1.00 95.38 112 ALA A N 1
ATOM 894 C CA . ALA A 1 112 ? -3.632 6.614 9.597 1.00 95.38 112 ALA A CA 1
ATOM 895 C C . ALA A 1 112 ? -4.655 6.446 8.453 1.00 95.38 112 ALA A C 1
ATOM 897 O O . ALA A 1 112 ? -4.649 5.406 7.786 1.00 95.38 112 ALA A O 1
ATOM 898 N N . PRO A 1 113 ? -5.509 7.455 8.176 1.00 90.44 113 PRO A N 1
ATOM 899 C CA . PRO A 1 113 ? -6.581 7.318 7.186 1.00 90.44 113 PRO A CA 1
ATOM 900 C C . PRO A 1 113 ? -6.138 7.188 5.720 1.00 90.44 113 PRO A C 1
ATOM 902 O O . PRO A 1 113 ? -6.872 6.596 4.933 1.00 90.44 113 PRO A O 1
ATOM 905 N N . GLU A 1 114 ? -5.000 7.774 5.327 1.00 88.62 114 GLU A N 1
ATOM 906 C CA . GLU A 1 114 ? -4.565 7.793 3.914 1.00 88.62 114 GLU A CA 1
ATOM 907 C C . GLU A 1 114 ? -3.552 6.714 3.586 1.00 88.62 114 GLU A C 1
ATOM 909 O O . GLU A 1 114 ? -3.684 6.030 2.574 1.00 88.62 114 GLU A O 1
ATOM 914 N N . ASP A 1 115 ? -2.494 6.624 4.391 1.00 92.12 115 ASP A N 1
ATOM 915 C CA . ASP A 1 115 ? -1.395 5.715 4.134 1.00 92.12 115 ASP A CA 1
ATOM 916 C C . ASP A 1 115 ? -0.578 5.459 5.397 1.00 92.12 115 ASP A C 1
ATOM 918 O O . ASP A 1 115 ? -0.565 6.282 6.309 1.00 92.12 115 ASP A O 1
ATOM 922 N N . ASN A 1 116 ? 0.096 4.313 5.457 1.00 95.12 116 ASN A N 1
ATOM 923 C CA . ASN A 1 116 ? 0.760 3.836 6.667 1.00 95.12 116 ASN A CA 1
ATOM 924 C C . ASN A 1 116 ? 2.162 3.282 6.375 1.00 95.12 116 ASN A C 1
ATOM 926 O O . ASN A 1 116 ? 2.396 2.655 5.344 1.00 95.12 116 ASN A O 1
ATOM 930 N N . LEU A 1 117 ? 3.096 3.479 7.311 1.00 92.38 117 LEU A N 1
ATOM 931 C CA . LEU A 1 117 ? 4.524 3.175 7.117 1.00 92.38 117 LEU A CA 1
ATOM 932 C C . LEU A 1 117 ? 4.876 1.685 6.984 1.00 92.38 117 LEU A C 1
ATOM 934 O O . LEU A 1 117 ? 5.840 1.356 6.291 1.00 92.38 117 LEU A O 1
ATOM 938 N N . GLY A 1 118 ? 4.153 0.796 7.670 1.00 88.81 118 GLY A N 1
ATOM 939 C CA . GLY A 1 118 ? 4.495 -0.628 7.727 1.00 88.81 118 GLY A CA 1
ATOM 940 C C . GLY A 1 118 ? 4.030 -1.420 6.505 1.00 88.81 118 GLY A C 1
ATOM 941 O O . GLY A 1 118 ? 4.797 -2.183 5.922 1.00 88.81 118 GLY A O 1
ATOM 942 N N . LEU A 1 119 ? 2.770 -1.231 6.108 1.00 94.19 119 LEU A N 1
ATOM 943 C CA . LEU A 1 119 ? 2.228 -1.735 4.848 1.00 94.19 119 LEU A CA 1
ATOM 944 C C . LEU A 1 119 ? 1.296 -0.672 4.262 1.00 94.19 119 LEU A C 1
ATOM 946 O O . LEU A 1 119 ? 0.223 -0.403 4.804 1.00 94.19 119 LEU A O 1
ATOM 950 N N . SER A 1 120 ? 1.737 -0.076 3.161 1.00 91.38 120 SER A N 1
ATOM 951 C CA . SER A 1 120 ? 1.107 1.063 2.492 1.00 91.38 120 SER A CA 1
ATOM 952 C C . SER A 1 120 ? 0.210 0.613 1.328 1.00 91.38 120 SER A C 1
ATOM 954 O O . SER A 1 120 ? 0.475 -0.410 0.692 1.00 91.38 120 SER A O 1
ATOM 956 N N . ALA A 1 121 ? -0.816 1.406 0.990 1.00 84.94 121 ALA A N 1
ATOM 957 C CA . ALA A 1 121 ? -1.588 1.219 -0.254 1.00 84.94 121 ALA A CA 1
ATOM 958 C C . ALA A 1 121 ? -0.997 1.978 -1.453 1.00 84.94 121 ALA A C 1
ATOM 960 O O . ALA A 1 121 ? -1.671 2.194 -2.464 1.00 84.94 121 ALA A O 1
ATOM 961 N N . ASN A 1 122 ? 0.255 2.409 -1.349 1.00 86.75 122 ASN A N 1
ATOM 962 C CA . ASN A 1 122 ? 0.961 3.146 -2.387 1.00 86.75 122 ASN A CA 1
ATOM 963 C C . ASN A 1 122 ? 1.794 2.253 -3.321 1.00 86.75 122 ASN A C 1
ATOM 965 O O . ASN A 1 122 ? 2.694 2.705 -4.022 1.00 86.75 122 ASN A O 1
ATOM 969 N N . THR A 1 123 ? 1.504 0.957 -3.312 1.00 86.38 123 THR A N 1
ATOM 970 C CA . THR A 1 123 ? 2.114 -0.058 -4.171 1.00 86.38 123 THR A CA 1
ATOM 971 C C . THR A 1 123 ? 1.115 -0.493 -5.243 1.00 86.38 123 THR A C 1
ATOM 973 O O . THR A 1 123 ? -0.091 -0.437 -4.994 1.00 86.38 123 THR A O 1
ATOM 976 N N . PRO A 1 124 ? 1.544 -0.940 -6.436 1.00 89.31 124 PRO A N 1
ATOM 977 C CA . PRO A 1 124 ? 0.630 -1.555 -7.395 1.00 89.31 124 PRO A CA 1
ATOM 978 C C . PRO A 1 124 ? -0.110 -2.732 -6.754 1.00 89.31 124 PRO A C 1
ATOM 980 O O . PRO A 1 124 ? 0.464 -3.455 -5.937 1.00 89.31 124 PRO A O 1
ATOM 983 N N . SER A 1 125 ? -1.375 -2.947 -7.118 1.00 92.81 125 SER A N 1
ATOM 984 C CA . SER A 1 125 ? -2.121 -4.094 -6.594 1.00 92.81 125 SER A CA 1
ATOM 985 C C . SER A 1 125 ? -1.437 -5.425 -6.940 1.00 92.81 125 SER A C 1
ATOM 987 O O . SER A 1 125 ? -0.850 -5.598 -8.014 1.00 92.81 125 SER A O 1
ATOM 989 N N . TYR A 1 126 ? -1.533 -6.384 -6.028 1.00 94.81 126 TYR A N 1
ATOM 990 C CA . TYR A 1 126 ? -0.804 -7.649 -6.055 1.00 94.81 126 TYR A CA 1
ATOM 991 C C . TYR A 1 126 ? -1.744 -8.834 -5.844 1.00 94.81 126 TYR A C 1
ATOM 993 O O . TYR A 1 126 ? -2.810 -8.696 -5.239 1.00 94.81 126 TYR A O 1
ATOM 1001 N N . ASP A 1 127 ? -1.346 -9.997 -6.357 1.00 96.94 127 ASP A N 1
ATOM 1002 C CA . ASP A 1 127 ? -2.041 -11.256 -6.099 1.00 96.94 127 ASP A CA 1
ATOM 1003 C C . ASP A 1 127 ? -1.799 -11.675 -4.651 1.00 96.94 127 ASP A C 1
ATOM 1005 O O . ASP A 1 127 ? -0.660 -11.668 -4.183 1.00 96.94 127 ASP A O 1
A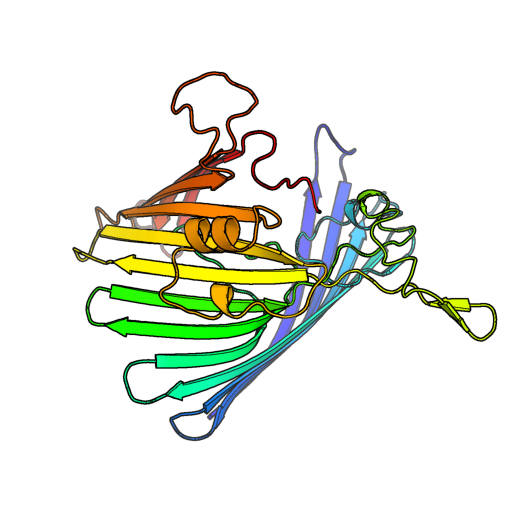TOM 1009 N N . MET A 1 128 ? -2.859 -12.037 -3.937 1.00 97.69 128 MET A N 1
ATOM 1010 C CA . MET A 1 128 ? -2.808 -12.324 -2.513 1.00 97.69 128 MET A CA 1
ATOM 1011 C C . MET A 1 128 ? -3.795 -13.396 -2.068 1.00 97.69 128 MET A C 1
ATOM 1013 O O . MET A 1 128 ? -4.872 -13.586 -2.640 1.00 97.69 128 MET A O 1
ATOM 1017 N N . VAL A 1 129 ? -3.423 -14.028 -0.962 1.00 98.31 129 VAL A N 1
ATOM 1018 C CA . VAL A 1 129 ? -4.318 -14.677 -0.014 1.00 98.31 129 VAL A CA 1
ATOM 1019 C C . VAL A 1 129 ? -4.185 -13.931 1.310 1.00 98.31 129 VAL A C 1
ATOM 1021 O O . VAL A 1 129 ? -3.085 -13.769 1.835 1.00 98.31 129 VAL A O 1
ATOM 1024 N N . LEU A 1 130 ? -5.309 -13.469 1.842 1.00 98.25 130 LEU A N 1
ATOM 1025 C CA . LEU A 1 130 ? -5.400 -12.756 3.107 1.00 98.25 130 LEU A CA 1
ATOM 1026 C C . LEU A 1 130 ? -6.371 -13.498 4.022 1.00 98.25 130 LEU A C 1
ATOM 1028 O O . LEU A 1 130 ? -7.539 -13.690 3.684 1.00 98.25 130 LEU A O 1
ATOM 1032 N N . LEU A 1 131 ? -5.882 -13.895 5.187 1.00 98.12 131 LEU A N 1
ATOM 1033 C CA . LEU A 1 131 ? -6.684 -14.431 6.276 1.00 98.12 131 LEU A CA 1
ATOM 1034 C C . LEU A 1 131 ? -7.012 -13.293 7.231 1.00 98.12 131 LEU A C 1
ATOM 1036 O O . LEU A 1 131 ? -6.113 -12.564 7.645 1.00 98.12 131 LEU A O 1
ATOM 1040 N N . ARG A 1 132 ? -8.280 -13.160 7.604 1.00 97.62 132 ARG A N 1
ATOM 1041 C CA . ARG A 1 132 ? -8.748 -12.202 8.606 1.00 97.62 132 ARG A CA 1
ATOM 1042 C C . ARG A 1 132 ? -9.461 -12.942 9.712 1.00 97.62 132 ARG A C 1
ATOM 1044 O O . ARG A 1 132 ? -10.312 -13.779 9.444 1.00 97.62 132 ARG A O 1
ATOM 1051 N N . SER A 1 133 ? -9.142 -12.614 10.951 1.00 96.88 133 SER A N 1
ATOM 1052 C CA . SER A 1 133 ? -9.797 -13.177 12.120 1.00 96.88 133 SER A CA 1
ATOM 1053 C C . SER A 1 133 ? -10.089 -12.102 13.153 1.00 96.88 133 SER A C 1
ATOM 1055 O O . SER A 1 133 ? -9.326 -11.149 13.326 1.00 96.88 133 SER A O 1
ATOM 1057 N N . ARG A 1 134 ? -11.206 -12.262 13.861 1.00 95.12 134 ARG A N 1
ATOM 1058 C CA . ARG A 1 134 ? -11.585 -11.393 14.971 1.00 95.12 134 ARG A CA 1
ATOM 1059 C C . ARG A 1 134 ? -12.067 -12.226 16.149 1.00 95.12 134 ARG A C 1
ATOM 1061 O O . ARG A 1 134 ? -13.078 -12.914 16.051 1.00 95.12 134 ARG A O 1
ATOM 1068 N N . LEU A 1 135 ? -11.387 -12.095 17.285 1.00 94.50 135 LEU A N 1
ATOM 1069 C CA . LEU A 1 135 ? -11.751 -12.739 18.543 1.00 94.50 135 LEU A CA 1
ATOM 1070 C C . LEU A 1 135 ? -11.896 -11.681 19.642 1.00 94.50 135 LEU A C 1
ATOM 1072 O O . LEU A 1 135 ? -10.925 -11.234 20.253 1.00 94.50 135 LEU A O 1
ATOM 1076 N N . GLY A 1 136 ? -13.138 -11.259 19.885 1.00 93.88 136 GLY A N 1
ATOM 1077 C CA . GLY A 1 136 ? -13.450 -10.218 20.863 1.00 93.88 136 GLY A CA 1
ATOM 1078 C C . GLY A 1 136 ? -12.797 -8.879 20.510 1.00 93.88 136 GLY A C 1
ATOM 1079 O O . GLY A 1 136 ? -13.161 -8.242 19.516 1.00 93.88 136 GLY A O 1
ATOM 1080 N N . VAL A 1 137 ? -11.853 -8.453 21.352 1.00 95.94 137 VAL A N 1
ATOM 1081 C CA . VAL A 1 137 ? -11.077 -7.211 21.189 1.00 95.94 137 VAL A CA 1
ATOM 1082 C C . VAL A 1 137 ? -9.832 -7.381 20.321 1.00 95.94 137 VAL A C 1
ATOM 1084 O O . VAL A 1 137 ? -9.159 -6.396 20.051 1.00 95.94 137 VAL A O 1
ATOM 1087 N N . VAL A 1 138 ? -9.510 -8.609 19.908 1.00 97.62 138 VAL A N 1
ATOM 1088 C CA . VAL A 1 138 ? -8.316 -8.910 19.116 1.00 97.62 138 VAL A CA 1
ATOM 1089 C C . VAL A 1 138 ? -8.699 -9.116 17.656 1.00 97.62 138 VAL A C 1
ATOM 1091 O O . VAL A 1 138 ? -9.634 -9.858 17.344 1.00 97.62 138 VAL A O 1
ATOM 1094 N N . ARG A 1 139 ? -7.960 -8.470 16.758 1.00 97.50 139 ARG A N 1
ATOM 1095 C CA . ARG A 1 139 ? -7.986 -8.696 15.315 1.00 97.50 139 ARG A CA 1
ATOM 1096 C C . ARG A 1 139 ? -6.645 -9.268 14.885 1.00 97.50 139 ARG A C 1
ATOM 1098 O O . ARG A 1 139 ? -5.601 -8.827 15.354 1.00 97.50 139 ARG A O 1
ATOM 1105 N N . PHE A 1 140 ? -6.687 -10.246 13.998 1.00 98.00 140 PHE A N 1
ATOM 1106 C CA . PHE A 1 140 ? -5.500 -10.851 13.426 1.00 98.00 140 PHE A CA 1
ATOM 1107 C C . PHE A 1 140 ? -5.653 -10.944 11.913 1.00 98.00 140 PHE A C 1
ATOM 1109 O O . PHE A 1 140 ? -6.680 -11.414 11.422 1.00 98.00 140 PHE A O 1
ATOM 1116 N N . GLU A 1 141 ? -4.636 -10.512 11.180 1.00 98.12 141 GLU A N 1
ATOM 1117 C CA . GLU A 1 141 ? -4.551 -10.684 9.735 1.00 98.12 141 GLU A CA 1
ATOM 1118 C C . GLU A 1 141 ? -3.243 -11.378 9.361 1.00 98.12 141 GLU A C 1
ATOM 1120 O O . GLU A 1 141 ? -2.201 -11.086 9.942 1.00 98.12 141 GLU A O 1
ATOM 1125 N N . HIS A 1 142 ? -3.288 -12.269 8.372 1.00 98.44 142 HIS A N 1
ATOM 1126 C CA . HIS A 1 142 ? -2.100 -12.870 7.770 1.00 98.44 142 HIS A CA 1
ATOM 1127 C C . HIS A 1 142 ? -2.192 -12.802 6.250 1.00 98.44 142 HIS A C 1
ATOM 1129 O O . HIS A 1 142 ? -3.196 -13.207 5.664 1.00 98.44 142 HIS A O 1
ATOM 1135 N N . LEU A 1 143 ? -1.143 -12.287 5.626 1.00 98.38 143 LEU A N 1
ATOM 1136 C CA . LEU A 1 143 ? -1.045 -12.001 4.206 1.00 98.38 143 LEU A CA 1
ATOM 1137 C C . LEU A 1 143 ? 0.058 -12.857 3.591 1.00 98.38 143 LEU A C 1
ATOM 1139 O O . LEU A 1 143 ? 1.187 -12.850 4.073 1.00 98.38 143 LEU A O 1
ATOM 1143 N N . ALA A 1 144 ? -0.254 -13.508 2.477 1.00 98.38 144 ALA A N 1
ATOM 1144 C CA . ALA A 1 144 ? 0.718 -14.069 1.551 1.00 98.38 144 ALA A CA 1
ATOM 1145 C C . ALA A 1 144 ? 0.418 -13.530 0.151 1.00 98.38 144 ALA A C 1
ATOM 1147 O O . ALA A 1 144 ? -0.705 -13.656 -0.335 1.00 98.38 144 ALA A O 1
ATOM 1148 N N . ALA A 1 145 ? 1.401 -12.918 -0.498 1.00 97.75 145 ALA A N 1
ATOM 1149 C CA . ALA A 1 145 ? 1.213 -12.210 -1.752 1.00 97.75 145 ALA A CA 1
ATOM 1150 C C . ALA A 1 145 ? 2.408 -12.349 -2.699 1.00 97.75 145 ALA A C 1
ATOM 1152 O O . ALA A 1 145 ? 3.550 -12.546 -2.282 1.00 97.75 145 ALA A O 1
ATOM 1153 N N . ARG A 1 146 ? 2.135 -12.212 -3.997 1.00 96.81 146 ARG A N 1
ATOM 1154 C CA . ARG A 1 146 ? 3.140 -12.103 -5.055 1.00 96.81 146 ARG A CA 1
ATOM 1155 C C . ARG A 1 146 ? 3.174 -10.665 -5.545 1.00 96.81 146 ARG A C 1
ATOM 1157 O O . ARG A 1 146 ? 2.179 -10.148 -6.049 1.00 96.81 146 ARG A O 1
ATOM 1164 N N . LEU A 1 147 ? 4.326 -10.027 -5.404 1.00 93.75 147 LEU A N 1
ATOM 1165 C CA . LEU A 1 147 ? 4.536 -8.666 -5.866 1.00 93.75 147 LEU A CA 1
ATOM 1166 C C . LEU A 1 147 ? 4.892 -8.657 -7.348 1.00 93.75 147 LEU A C 1
ATOM 1168 O O . LEU A 1 147 ? 5.488 -9.595 -7.878 1.00 93.75 147 LEU A O 1
ATOM 1172 N N . ARG A 1 148 ? 4.576 -7.546 -8.008 1.00 89.81 148 ARG A N 1
ATOM 1173 C CA . ARG A 1 148 ? 5.126 -7.255 -9.326 1.00 89.81 148 ARG A CA 1
ATOM 1174 C C . ARG A 1 148 ? 6.577 -6.782 -9.158 1.00 89.81 148 ARG A C 1
ATOM 1176 O O . ARG A 1 148 ? 6.775 -5.752 -8.514 1.00 89.81 148 ARG A O 1
ATOM 1183 N N . PRO A 1 149 ? 7.572 -7.477 -9.731 1.00 89.06 149 PRO A N 1
ATOM 1184 C CA . PRO A 1 149 ? 8.962 -7.041 -9.650 1.00 89.06 149 PRO A CA 1
ATOM 1185 C C . PRO A 1 149 ? 9.187 -5.698 -10.355 1.00 89.06 149 PRO A C 1
ATOM 1187 O O . PRO A 1 149 ? 8.413 -5.306 -11.237 1.00 89.06 149 PRO A O 1
ATOM 1190 N N . CYS A 1 150 ? 10.268 -5.010 -9.978 1.00 86.44 150 CYS A N 1
ATOM 1191 C CA . CYS A 1 150 ? 10.755 -3.813 -10.666 1.00 86.44 150 CYS A CA 1
ATOM 1192 C C . CYS A 1 150 ? 11.085 -4.195 -12.121 1.00 86.44 150 CYS A C 1
ATOM 1194 O O . CYS A 1 150 ? 11.957 -5.034 -12.313 1.00 86.44 150 CYS A O 1
ATOM 1196 N N . PRO A 1 151 ? 10.399 -3.647 -13.138 1.00 87.62 151 PRO A N 1
ATOM 1197 C CA . PRO A 1 151 ? 10.585 -4.107 -14.511 1.00 87.62 151 PRO A CA 1
ATOM 1198 C C . PRO A 1 151 ? 11.877 -3.547 -15.120 1.00 87.62 151 PRO A C 1
ATOM 1200 O O . PRO A 1 151 ? 12.027 -2.325 -15.180 1.00 87.62 151 PRO A O 1
ATOM 1203 N N . ASP A 1 152 ? 12.761 -4.399 -15.638 1.00 90.06 152 ASP A N 1
ATOM 1204 C CA . ASP A 1 152 ? 13.984 -3.981 -16.335 1.00 90.06 152 ASP A CA 1
ATOM 1205 C C . ASP A 1 152 ? 13.655 -3.492 -17.753 1.00 90.06 152 ASP A C 1
ATOM 1207 O O . ASP A 1 152 ? 13.624 -4.235 -18.740 1.00 90.06 152 ASP A O 1
ATOM 1211 N N . ARG A 1 153 ? 13.296 -2.209 -17.849 1.00 87.44 153 ARG A N 1
ATOM 1212 C CA . ARG A 1 153 ? 12.827 -1.577 -19.086 1.00 87.44 153 ARG A CA 1
ATOM 1213 C C . ARG A 1 153 ? 13.398 -0.166 -19.243 1.00 87.44 153 ARG A C 1
ATOM 1215 O O . ARG A 1 153 ? 13.696 0.487 -18.243 1.00 87.44 153 ARG A O 1
ATOM 1222 N N . PRO A 1 154 ? 13.479 0.367 -20.480 1.00 88.62 154 PRO A N 1
ATOM 1223 C CA . PRO A 1 154 ? 13.989 1.720 -20.720 1.00 88.62 154 PRO A CA 1
ATOM 1224 C C . PRO A 1 154 ? 13.236 2.833 -19.970 1.00 88.62 154 PRO A C 1
ATOM 1226 O O . PRO A 1 154 ? 13.841 3.835 -19.605 1.00 88.62 154 PRO A O 1
ATOM 1229 N N . ASP A 1 155 ? 11.936 2.657 -19.709 1.00 89.44 155 ASP A N 1
ATOM 1230 C CA . ASP A 1 155 ? 11.100 3.589 -18.937 1.00 89.44 155 ASP A CA 1
ATOM 1231 C C . ASP A 1 155 ? 11.308 3.480 -17.413 1.00 89.44 155 ASP A C 1
ATOM 1233 O O . ASP A 1 155 ? 10.689 4.219 -16.649 1.00 89.44 155 ASP A O 1
ATOM 1237 N N . ALA A 1 156 ? 12.155 2.560 -16.946 1.00 90.00 156 ALA A N 1
ATOM 1238 C CA . ALA A 1 156 ? 12.402 2.264 -15.538 1.00 90.00 156 ALA A CA 1
ATOM 1239 C C . ALA A 1 156 ? 13.912 2.207 -15.231 1.00 90.00 156 ALA A C 1
ATOM 1241 O O . ALA A 1 156 ? 14.419 1.164 -14.820 1.00 90.00 156 ALA A O 1
ATOM 1242 N N . PRO A 1 157 ? 14.666 3.308 -15.403 1.00 91.31 157 PRO A N 1
ATOM 1243 C CA . PRO A 1 157 ? 16.129 3.283 -15.297 1.00 91.31 157 PRO A CA 1
ATOM 1244 C C . PRO A 1 157 ? 16.644 2.830 -13.922 1.00 91.31 157 PRO A C 1
ATOM 1246 O O . PRO A 1 157 ? 17.747 2.299 -13.829 1.00 91.31 157 PRO A O 1
ATOM 1249 N N . THR A 1 158 ? 15.849 3.000 -12.863 1.00 88.44 158 THR A N 1
ATOM 1250 C CA . THR A 1 158 ? 16.158 2.526 -11.505 1.00 88.44 158 THR A CA 1
ATOM 1251 C C . THR A 1 158 ? 16.100 1.005 -11.361 1.00 88.44 158 THR A C 1
ATOM 1253 O O . THR A 1 158 ? 16.667 0.480 -10.411 1.00 88.44 158 THR A O 1
ATOM 1256 N N . CYS A 1 159 ? 15.419 0.303 -12.273 1.00 89.31 159 CYS A N 1
ATOM 1257 C CA . CYS A 1 159 ? 15.302 -1.157 -12.286 1.00 89.31 159 CYS A CA 1
ATOM 1258 C C . CYS A 1 159 ? 16.323 -1.831 -13.219 1.00 89.31 159 CYS A C 1
ATOM 1260 O O . CYS A 1 159 ? 16.241 -3.036 -13.448 1.00 89.31 159 CYS A O 1
ATOM 1262 N N . ARG A 1 160 ? 17.242 -1.066 -13.822 1.00 89.75 160 ARG A N 1
ATOM 1263 C CA . ARG A 1 160 ? 18.140 -1.584 -14.855 1.00 89.75 160 ARG A CA 1
ATOM 1264 C C . ARG A 1 160 ? 19.033 -2.703 -14.314 1.00 89.75 160 ARG A C 1
ATOM 1266 O O . ARG A 1 160 ? 19.736 -2.490 -13.329 1.00 89.75 160 ARG A O 1
ATOM 1273 N N . GLY A 1 161 ? 19.066 -3.842 -15.005 1.00 88.50 161 GLY A N 1
ATOM 1274 C CA . GLY A 1 161 ? 19.873 -5.006 -14.628 1.00 88.50 161 GLY A CA 1
ATOM 1275 C C . GLY A 1 161 ? 19.279 -5.843 -13.493 1.00 88.50 161 GLY A C 1
ATOM 1276 O O . GLY A 1 161 ? 19.995 -6.649 -12.904 1.00 88.50 161 GLY A O 1
ATOM 1277 N N . LEU A 1 162 ? 18.001 -5.640 -13.149 1.00 89.56 162 LEU A N 1
ATOM 1278 C CA . LEU A 1 162 ? 17.295 -6.466 -12.162 1.00 89.56 162 LEU A CA 1
ATOM 1279 C C . LEU A 1 162 ? 16.605 -7.690 -12.779 1.00 89.56 162 LEU A C 1
ATOM 1281 O O . LEU A 1 162 ? 16.173 -8.575 -12.034 1.00 89.56 162 LEU A O 1
ATOM 1285 N N . ALA A 1 163 ? 16.518 -7.761 -14.110 1.00 90.00 163 ALA A N 1
ATOM 1286 C CA . ALA A 1 163 ? 15.976 -8.928 -14.788 1.00 90.00 163 ALA A CA 1
ATOM 1287 C C . ALA A 1 163 ? 16.783 -10.196 -14.467 1.00 90.00 163 ALA A C 1
ATOM 1289 O O . ALA A 1 163 ? 17.970 -10.175 -14.130 1.00 90.00 163 ALA A O 1
ATOM 1290 N N . ASP A 1 164 ? 16.120 -11.337 -14.600 1.00 92.12 164 ASP A N 1
ATOM 1291 C CA . ASP A 1 164 ? 16.774 -12.633 -14.610 1.00 92.12 164 ASP A CA 1
ATOM 1292 C C . ASP A 1 164 ? 17.379 -12.873 -15.999 1.00 92.12 164 ASP A C 1
ATOM 1294 O O . ASP A 1 164 ? 16.721 -13.379 -16.912 1.00 92.12 164 ASP A O 1
ATOM 1298 N N . GLU A 1 165 ? 18.633 -12.455 -16.177 1.00 90.12 165 GLU A N 1
ATOM 1299 C CA . GLU A 1 165 ? 19.366 -12.631 -17.434 1.00 90.12 165 GLU A CA 1
ATOM 1300 C C . GLU A 1 165 ? 19.534 -14.107 -17.820 1.00 90.12 165 GLU A C 1
ATOM 1302 O O . GLU A 1 165 ? 19.510 -14.418 -19.009 1.00 90.12 165 GLU A O 1
ATOM 1307 N N . GLU A 1 166 ? 19.658 -15.017 -16.845 1.00 90.75 166 GLU A N 1
ATOM 1308 C CA . GLU A 1 166 ? 19.838 -16.452 -17.103 1.00 90.75 166 GLU A CA 1
ATOM 1309 C C . GLU A 1 166 ? 18.554 -17.095 -17.633 1.00 90.75 166 GLU A C 1
ATOM 1311 O O . GLU A 1 166 ? 18.600 -17.940 -18.530 1.00 90.75 166 GLU A O 1
ATOM 1316 N N . SER A 1 167 ? 17.400 -16.672 -17.111 1.00 90.94 167 SER A N 1
ATOM 1317 C CA . SER A 1 167 ? 16.095 -17.140 -17.586 1.00 90.94 167 SER A CA 1
ATOM 1318 C C . SER A 1 167 ? 15.608 -16.398 -18.836 1.00 90.94 167 SER A C 1
ATOM 1320 O O . SER A 1 167 ? 14.724 -16.889 -19.541 1.00 90.94 167 SER A O 1
ATOM 1322 N N . SER A 1 168 ? 16.146 -15.215 -19.130 1.00 92.25 168 SER A N 1
ATOM 1323 C CA . SER A 1 168 ? 15.765 -14.415 -20.298 1.00 92.25 168 SER A CA 1
ATOM 1324 C C . SER A 1 168 ? 16.275 -15.032 -21.605 1.00 92.25 168 SER A C 1
ATOM 1326 O O . SER A 1 168 ? 17.372 -15.575 -21.678 1.00 92.25 168 SER A O 1
ATOM 1328 N N . TYR A 1 169 ? 15.491 -14.941 -22.683 1.00 93.75 169 TYR A N 1
ATOM 1329 C CA . TYR A 1 169 ? 15.849 -15.569 -23.963 1.00 93.75 169 TYR A CA 1
ATOM 1330 C C . TYR A 1 169 ? 15.368 -14.778 -25.178 1.00 93.75 169 TYR A C 1
ATOM 1332 O O . TYR A 1 169 ? 14.457 -13.956 -25.097 1.00 93.75 169 TYR A O 1
ATOM 1340 N N . ILE A 1 170 ? 15.967 -15.045 -26.340 1.00 94.44 170 ILE A N 1
ATOM 1341 C CA . ILE A 1 170 ? 15.574 -14.440 -27.617 1.00 94.44 170 ILE A CA 1
ATOM 1342 C C . ILE A 1 170 ? 14.661 -15.404 -28.372 1.00 94.44 170 ILE A C 1
ATOM 1344 O O . ILE A 1 170 ? 15.003 -16.564 -28.589 1.00 94.44 170 ILE A O 1
ATOM 1348 N N . VAL A 1 171 ? 13.510 -14.908 -28.821 1.00 94.12 171 VAL A N 1
ATOM 1349 C CA . VAL A 1 171 ? 12.575 -15.644 -29.677 1.00 94.12 171 VAL A CA 1
ATOM 1350 C C . VAL A 1 171 ? 12.109 -14.734 -30.810 1.00 94.12 171 VAL A C 1
ATOM 1352 O O . VAL A 1 171 ? 11.724 -13.592 -30.582 1.00 94.12 171 VAL A O 1
ATOM 1355 N N . ASN A 1 172 ? 12.174 -15.217 -32.054 1.00 94.38 172 ASN A N 1
ATOM 1356 C CA . ASN A 1 172 ? 11.822 -14.442 -33.255 1.00 94.38 172 ASN A CA 1
ATOM 1357 C C . ASN A 1 172 ? 12.557 -13.089 -33.365 1.00 94.38 172 ASN A C 1
ATOM 1359 O O . ASN A 1 172 ? 11.969 -12.089 -33.767 1.00 94.38 172 ASN A O 1
ATOM 1363 N N . GLY A 1 173 ? 13.834 -13.041 -32.967 1.00 92.19 173 GLY A N 1
ATOM 1364 C CA . GLY A 1 173 ? 14.634 -11.809 -32.983 1.00 92.19 173 GLY A CA 1
ATOM 1365 C C . GLY A 1 173 ? 14.227 -10.767 -31.935 1.00 92.19 173 GLY A C 1
ATOM 1366 O O . GLY A 1 173 ? 14.745 -9.655 -31.959 1.00 92.19 173 GLY A O 1
ATOM 1367 N N . MET A 1 174 ? 13.322 -11.111 -31.015 1.00 90.75 174 MET A N 1
ATOM 1368 C CA . MET A 1 174 ? 12.898 -10.260 -29.907 1.00 90.75 174 MET A CA 1
ATOM 1369 C C . MET A 1 174 ? 13.399 -10.842 -28.586 1.00 90.75 174 MET A C 1
ATOM 1371 O O . MET A 1 174 ? 13.224 -12.032 -28.316 1.00 90.75 174 MET A O 1
ATOM 1375 N N . THR A 1 175 ? 14.005 -10.003 -27.750 1.00 88.44 175 THR A N 1
ATOM 1376 C CA . THR A 1 175 ? 14.380 -10.383 -26.385 1.00 88.44 175 THR A CA 1
ATOM 1377 C C . THR A 1 175 ? 13.130 -10.478 -25.520 1.00 88.44 175 THR A C 1
ATOM 1379 O O . THR A 1 175 ? 12.384 -9.509 -25.380 1.00 88.44 175 THR A O 1
ATOM 1382 N N . ARG A 1 176 ? 12.914 -11.641 -24.909 1.00 89.94 176 ARG A N 1
ATOM 1383 C CA . ARG A 1 176 ? 11.941 -11.844 -23.841 1.00 89.94 176 ARG A CA 1
ATOM 1384 C C . ARG A 1 176 ? 12.674 -11.816 -22.503 1.00 89.94 176 ARG A C 1
ATOM 1386 O O . ARG A 1 176 ? 13.219 -12.830 -22.077 1.00 89.94 176 ARG A O 1
ATOM 1393 N N . GLY A 1 177 ? 12.675 -10.642 -21.873 1.00 88.69 177 GLY A N 1
ATOM 1394 C CA . GLY A 1 177 ? 13.163 -10.464 -20.506 1.00 88.69 177 GLY A CA 1
ATOM 1395 C C . GLY A 1 177 ? 12.219 -11.126 -19.504 1.00 88.69 177 GLY A C 1
ATOM 1396 O O . GLY A 1 177 ? 11.002 -10.930 -19.585 1.00 88.69 177 GLY A O 1
ATOM 1397 N N . LEU A 1 178 ? 12.768 -11.933 -18.601 1.00 91.88 178 LEU A N 1
ATOM 1398 C CA . LEU A 1 178 ? 12.058 -12.466 -17.445 1.00 91.88 178 LEU A CA 1
ATOM 1399 C C . LEU A 1 178 ? 12.514 -11.724 -16.192 1.00 91.88 178 LEU A C 1
ATOM 1401 O O . LEU A 1 178 ? 13.700 -11.485 -16.004 1.00 91.88 178 LEU A O 1
ATOM 1405 N N . GLU A 1 179 ? 11.560 -11.356 -15.344 1.00 92.00 179 GLU A N 1
ATOM 1406 C CA . GLU A 1 179 ? 11.844 -10.669 -14.087 1.00 92.00 179 GLU A CA 1
ATOM 1407 C C . GLU A 1 179 ? 11.977 -11.675 -12.946 1.00 92.00 179 GLU A C 1
ATOM 1409 O O . GLU A 1 179 ? 11.254 -12.675 -12.895 1.00 92.00 179 GLU A O 1
ATOM 1414 N N . ARG A 1 180 ? 12.856 -11.364 -11.996 1.00 92.12 180 ARG A N 1
ATOM 1415 C CA . ARG A 1 180 ? 13.027 -12.122 -10.756 1.00 92.12 180 ARG A CA 1
ATOM 1416 C C . ARG A 1 180 ? 11.761 -12.093 -9.907 1.00 92.12 180 ARG A C 1
ATOM 1418 O O . ARG A 1 180 ? 11.213 -11.025 -9.644 1.00 92.12 180 ARG A O 1
ATOM 1425 N N . GLU A 1 181 ? 11.287 -13.252 -9.458 1.00 93.06 181 GLU A N 1
ATOM 1426 C CA . GLU A 1 181 ? 10.054 -13.318 -8.670 1.00 93.06 181 GLU A CA 1
ATOM 1427 C C . GLU A 1 181 ? 10.194 -12.627 -7.309 1.00 93.06 181 GLU A C 1
ATOM 1429 O O . GLU A 1 181 ? 11.207 -12.769 -6.620 1.00 93.06 181 GLU A O 1
ATOM 1434 N N . LYS A 1 182 ? 9.137 -11.914 -6.901 1.00 94.94 182 LYS A N 1
ATOM 1435 C CA . LYS A 1 182 ? 9.052 -11.215 -5.618 1.00 94.94 182 LYS A CA 1
ATOM 1436 C C . LYS A 1 182 ? 7.767 -11.572 -4.894 1.00 94.94 182 LYS A C 1
ATOM 1438 O O . LYS A 1 182 ? 6.687 -11.591 -5.482 1.00 94.94 182 LYS A O 1
ATOM 1443 N N . TYR A 1 183 ? 7.892 -11.807 -3.600 1.00 97.06 183 TYR A N 1
ATOM 1444 C CA . TYR A 1 183 ? 6.816 -12.201 -2.712 1.00 97.06 183 TYR A CA 1
ATOM 1445 C C . TYR A 1 183 ? 6.815 -11.317 -1.468 1.00 97.06 183 TYR A C 1
ATOM 1447 O O . TYR A 1 183 ? 7.844 -10.799 -1.034 1.00 97.06 183 TYR A O 1
ATOM 1455 N N . LEU A 1 184 ? 5.625 -11.152 -0.910 1.00 97.19 184 LEU A N 1
ATOM 1456 C CA . LEU A 1 184 ? 5.354 -10.426 0.316 1.00 97.19 184 LEU A CA 1
ATOM 1457 C C . LEU A 1 184 ? 4.613 -11.377 1.246 1.00 97.19 184 LEU A C 1
ATOM 1459 O O . LEU A 1 184 ? 3.630 -11.994 0.841 1.00 97.19 184 LEU A O 1
ATOM 1463 N N . ALA A 1 185 ? 5.046 -11.474 2.491 1.00 98.06 185 ALA A N 1
ATOM 1464 C CA . ALA A 1 185 ? 4.214 -12.031 3.543 1.00 98.06 185 ALA A CA 1
ATOM 1465 C C . ALA A 1 185 ? 4.119 -11.040 4.696 1.00 98.06 185 ALA A C 1
ATOM 1467 O O . ALA A 1 185 ? 5.006 -10.210 4.893 1.00 98.06 185 ALA A O 1
ATOM 1468 N N . GLY A 1 186 ? 3.048 -11.119 5.470 1.00 98.06 186 GLY A N 1
ATOM 1469 C CA . GLY A 1 186 ? 2.883 -10.280 6.646 1.00 98.06 186 GLY A CA 1
ATOM 1470 C C . GLY A 1 186 ? 1.914 -10.887 7.637 1.00 98.06 186 GLY A C 1
ATOM 1471 O O . GLY A 1 186 ? 1.034 -11.660 7.261 1.00 98.06 186 GLY A O 1
ATOM 1472 N N . HIS A 1 187 ? 1.995 -10.459 8.885 1.00 98.06 187 HIS A N 1
ATOM 1473 C CA . HIS A 1 187 ? 0.876 -10.577 9.812 1.00 98.06 187 HIS A CA 1
ATOM 1474 C C . HIS A 1 187 ? 0.731 -9.317 10.637 1.00 98.06 187 HIS A C 1
ATOM 1476 O O . HIS A 1 187 ? 1.713 -8.654 10.968 1.00 98.06 187 HIS A O 1
ATOM 1482 N N . ARG A 1 188 ? -0.513 -9.022 10.999 1.00 98.12 188 ARG A N 1
ATOM 1483 C CA . ARG A 1 188 ? -0.871 -7.936 11.899 1.00 98.12 188 ARG A CA 1
ATOM 1484 C C . ARG A 1 188 ? -1.705 -8.486 13.040 1.00 98.12 188 ARG A C 1
ATOM 1486 O O . ARG A 1 188 ? -2.734 -9.116 12.813 1.00 98.12 188 ARG A O 1
ATOM 1493 N N . LEU A 1 189 ? -1.275 -8.197 14.259 1.00 98.25 189 LEU A N 1
ATOM 1494 C CA . LEU A 1 189 ? -2.046 -8.377 15.476 1.00 98.25 189 LEU A CA 1
ATOM 1495 C C . LEU A 1 189 ? -2.480 -7.005 15.974 1.00 98.25 189 LEU A C 1
ATOM 1497 O O . LEU A 1 189 ? -1.653 -6.123 16.177 1.00 98.25 189 LEU A O 1
ATOM 1501 N N . GLU A 1 190 ? -3.768 -6.836 16.219 1.00 98.19 190 GLU A N 1
ATOM 1502 C CA . GLU A 1 190 ? -4.303 -5.604 16.772 1.00 98.19 190 GLU A CA 1
ATOM 1503 C C . GLU A 1 190 ? -5.219 -5.906 17.953 1.00 98.19 190 GLU A C 1
ATOM 1505 O O . GLU A 1 190 ? -5.996 -6.861 17.919 1.00 98.19 190 GLU A O 1
ATOM 1510 N N . ALA A 1 191 ? -5.132 -5.101 19.005 1.00 98.38 191 ALA A N 1
ATOM 1511 C CA . ALA A 1 191 ? -5.946 -5.243 20.200 1.00 98.38 191 ALA A CA 1
ATOM 1512 C C . ALA A 1 191 ? -6.595 -3.912 20.586 1.00 98.38 191 ALA A C 1
ATOM 1514 O O . ALA A 1 191 ? -5.923 -2.884 20.657 1.00 98.38 191 ALA A O 1
ATOM 1515 N N . SER A 1 192 ? -7.886 -3.963 20.918 1.00 98.06 192 SER A N 1
ATOM 1516 C CA . SER A 1 192 ? -8.681 -2.831 21.408 1.00 98.06 192 SER A CA 1
ATOM 1517 C C . SER A 1 192 ? -8.951 -2.974 22.917 1.00 98.06 192 SER A C 1
ATOM 1519 O O . SER A 1 192 ? -10.052 -3.375 23.313 1.00 98.06 192 SER A O 1
ATOM 1521 N N . PRO A 1 193 ? -7.970 -2.719 23.808 1.00 96.88 193 PRO A N 1
ATOM 1522 C CA . PRO A 1 193 ? -8.141 -2.926 25.251 1.00 96.88 193 PRO A CA 1
ATOM 1523 C C . PRO A 1 193 ? -9.245 -2.049 25.857 1.00 96.88 193 PRO A C 1
ATOM 1525 O O . PRO A 1 193 ? -9.836 -2.402 26.878 1.00 96.88 193 PRO A O 1
ATOM 1528 N N . THR A 1 194 ? -9.542 -0.907 25.234 1.00 97.31 194 THR A N 1
ATOM 1529 C CA . THR A 1 194 ? -10.652 -0.024 25.601 1.00 97.31 194 THR A CA 1
ATOM 1530 C C . THR A 1 194 ? -11.428 0.378 24.344 1.00 97.31 194 THR A C 1
ATOM 1532 O O . THR A 1 194 ? -11.061 0.035 23.226 1.00 97.31 194 THR A O 1
ATOM 1535 N N . ARG A 1 195 ? -12.520 1.136 24.501 1.00 95.38 195 ARG A N 1
ATOM 1536 C CA . ARG A 1 195 ? -13.280 1.675 23.354 1.00 95.38 195 ARG A CA 1
ATOM 1537 C C . ARG A 1 195 ? -12.586 2.845 22.644 1.00 95.38 195 ARG A C 1
ATOM 1539 O O . ARG A 1 195 ? -13.099 3.310 21.632 1.00 95.38 195 ARG A O 1
ATOM 1546 N N . TRP A 1 196 ? -11.495 3.353 23.211 1.00 97.31 196 TRP A N 1
ATOM 1547 C CA . TRP A 1 196 ? -10.817 4.571 22.774 1.00 97.31 196 TRP A CA 1
ATOM 1548 C C . TRP A 1 196 ? -9.313 4.369 22.552 1.00 97.31 196 TRP A C 1
ATOM 1550 O O . TRP A 1 196 ? -8.636 5.345 22.257 1.00 97.31 196 TRP A O 1
ATOM 1560 N N . ILE A 1 197 ? -8.798 3.142 22.695 1.00 98.25 197 ILE A N 1
ATOM 1561 C CA . ILE A 1 197 ? -7.414 2.773 22.382 1.00 98.25 197 ILE A CA 1
ATOM 1562 C C . ILE A 1 197 ? -7.431 1.522 21.513 1.00 98.25 197 ILE A C 1
ATOM 1564 O O . ILE A 1 197 ? -8.012 0.511 21.917 1.00 98.25 197 ILE A O 1
ATOM 1568 N N . ASP A 1 198 ? -6.708 1.576 20.403 1.00 98.38 198 ASP A N 1
ATOM 1569 C CA . ASP A 1 198 ? -6.310 0.428 19.600 1.00 98.38 198 ASP A CA 1
ATOM 1570 C C . ASP A 1 198 ? -4.777 0.389 19.526 1.00 98.38 198 ASP A C 1
ATOM 1572 O O . ASP A 1 198 ? -4.127 1.427 19.408 1.00 98.38 198 ASP A O 1
ATOM 1576 N N . ILE A 1 199 ? -4.189 -0.800 19.654 1.00 98.62 199 ILE A N 1
ATOM 1577 C CA . ILE A 1 199 ? -2.738 -1.018 19.574 1.00 98.62 199 ILE A CA 1
ATOM 1578 C C . ILE A 1 199 ? -2.485 -2.078 18.511 1.00 98.62 199 ILE A C 1
ATOM 1580 O O . ILE A 1 199 ? -3.050 -3.171 18.593 1.00 98.62 199 ILE A O 1
ATOM 1584 N N . GLY A 1 200 ? -1.632 -1.766 17.541 1.00 98.38 200 GLY A N 1
ATOM 1585 C CA . GLY A 1 200 ? -1.249 -2.650 16.450 1.00 98.38 200 GLY A CA 1
ATOM 1586 C C . GLY A 1 200 ? 0.218 -3.050 16.520 1.00 98.38 200 GLY A C 1
ATOM 1587 O O . GLY A 1 200 ? 1.084 -2.235 16.824 1.00 98.38 200 GLY A O 1
ATOM 1588 N N . PHE A 1 201 ? 0.499 -4.310 16.213 1.00 98.00 201 PHE A N 1
ATOM 1589 C CA . PHE A 1 201 ? 1.832 -4.819 15.920 1.00 98.00 201 PHE A CA 1
ATOM 1590 C C . PHE A 1 201 ? 1.788 -5.597 14.608 1.00 98.00 201 PHE A C 1
ATOM 1592 O O . PHE A 1 201 ? 0.866 -6.380 14.378 1.00 98.00 201 PHE A O 1
ATOM 1599 N N . GLN A 1 202 ? 2.795 -5.428 13.760 1.00 97.56 202 GLN A N 1
ATOM 1600 C CA . GLN A 1 202 ? 2.918 -6.196 12.526 1.00 97.56 202 GLN A CA 1
ATOM 1601 C C . GLN A 1 202 ? 4.367 -6.503 12.178 1.00 97.56 202 GLN A C 1
ATOM 1603 O O . GLN A 1 202 ? 5.267 -5.710 12.454 1.00 97.56 202 GLN A O 1
ATOM 1608 N N . GLU A 1 203 ? 4.550 -7.621 11.485 1.00 97.25 203 GLU A N 1
ATOM 1609 C CA . GLU A 1 203 ? 5.767 -7.933 10.744 1.00 97.25 203 GLU A CA 1
ATOM 1610 C C . GLU A 1 203 ? 5.417 -8.077 9.267 1.00 97.25 203 GLU A C 1
ATOM 1612 O O . GLU A 1 203 ? 4.384 -8.648 8.909 1.00 97.25 203 GLU A O 1
ATOM 1617 N N . VAL A 1 204 ? 6.290 -7.569 8.407 1.00 96.88 204 VAL A N 1
ATOM 1618 C CA . VAL A 1 204 ? 6.175 -7.682 6.955 1.00 96.88 204 VAL A CA 1
ATOM 1619 C C . VAL A 1 204 ? 7.518 -8.141 6.415 1.00 96.88 204 VAL A C 1
ATOM 1621 O O . VAL A 1 204 ? 8.549 -7.583 6.779 1.00 96.88 204 VAL A O 1
ATOM 1624 N N . VAL A 1 205 ? 7.514 -9.146 5.545 1.00 96.38 205 VAL A N 1
ATOM 1625 C CA . VAL A 1 205 ? 8.711 -9.657 4.883 1.00 96.38 205 VAL A CA 1
ATOM 1626 C C . VAL A 1 205 ? 8.568 -9.592 3.372 1.00 96.38 205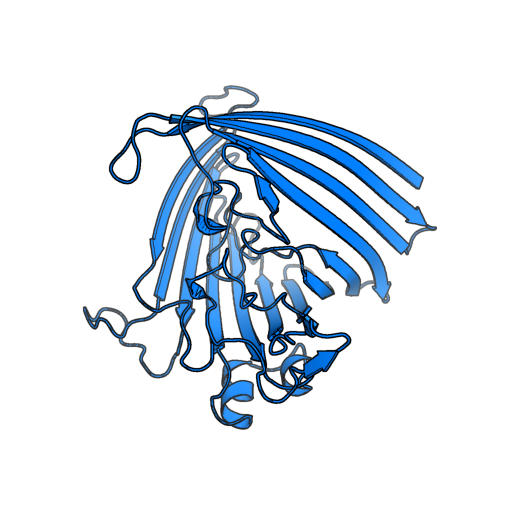 VAL A C 1
ATOM 1628 O O . VAL A 1 205 ? 7.588 -10.078 2.808 1.00 96.38 205 VAL A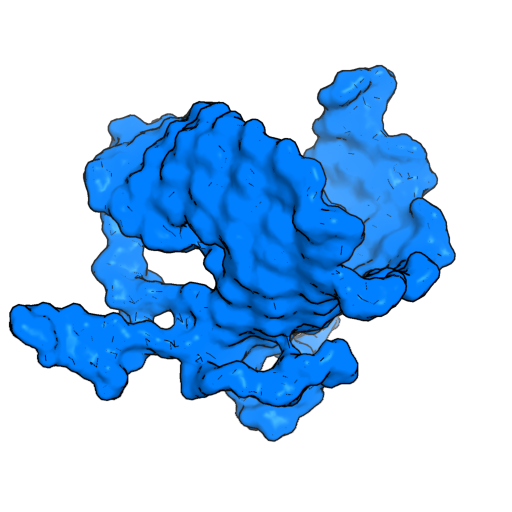 O 1
ATOM 1631 N N . VAL A 1 206 ? 9.571 -9.017 2.715 1.00 95.81 206 VAL A N 1
ATOM 1632 C CA . VAL A 1 206 ? 9.744 -9.107 1.263 1.00 95.81 206 VAL A CA 1
ATOM 1633 C C . VAL A 1 206 ? 10.872 -10.087 0.974 1.00 95.81 206 VAL A C 1
ATOM 1635 O O . VAL A 1 206 ? 11.980 -9.950 1.497 1.00 95.81 206 VAL A O 1
ATOM 1638 N N . TYR A 1 207 ? 10.584 -11.078 0.137 1.00 95.94 207 TYR A N 1
ATOM 1639 C CA . TYR A 1 207 ? 11.527 -12.111 -0.281 1.00 95.94 207 TYR A CA 1
ATOM 1640 C C . TYR A 1 207 ? 11.377 -12.393 -1.777 1.00 95.94 207 TYR A C 1
ATOM 1642 O O . TYR A 1 207 ? 10.418 -11.964 -2.417 1.00 95.94 207 TYR A O 1
ATOM 1650 N N . GLY A 1 208 ? 12.345 -13.078 -2.372 1.00 94.69 208 GLY A N 1
ATOM 1651 C CA . GLY A 1 208 ? 12.323 -13.338 -3.806 1.00 94.69 208 GLY A CA 1
ATOM 1652 C C . GLY A 1 208 ? 13.402 -14.298 -4.261 1.00 94.69 208 GLY A C 1
ATOM 1653 O O . GLY A 1 208 ? 14.071 -14.931 -3.437 1.00 94.69 208 GLY A O 1
ATOM 1654 N N . ASP A 1 209 ? 13.531 -14.394 -5.583 1.00 91.50 209 ASP A N 1
ATOM 1655 C CA . ASP A 1 209 ? 14.464 -15.275 -6.303 1.00 91.50 209 ASP A CA 1
ATOM 1656 C C . ASP A 1 209 ? 14.251 -16.768 -6.000 1.00 91.50 209 ASP A C 1
ATOM 1658 O O . ASP A 1 209 ? 15.130 -17.607 -6.194 1.00 91.50 209 ASP A O 1
ATOM 1662 N N . ARG A 1 210 ? 13.061 -17.099 -5.492 1.00 92.25 210 ARG A N 1
ATOM 1663 C CA . ARG A 1 210 ? 12.580 -18.445 -5.174 1.00 92.25 210 ARG A CA 1
ATOM 1664 C C . ARG A 1 210 ? 11.060 -18.427 -5.046 1.00 92.25 210 ARG A C 1
ATOM 1666 O O . ARG A 1 210 ? 10.477 -17.357 -4.905 1.00 92.25 210 ARG A O 1
ATOM 1673 N N . GLY A 1 211 ? 10.438 -19.605 -5.061 1.00 93.88 211 GLY A N 1
ATOM 1674 C CA . GLY A 1 211 ? 8.993 -19.741 -4.859 1.00 93.88 211 GLY A CA 1
ATOM 1675 C C . GLY A 1 211 ? 8.525 -19.388 -3.435 1.00 93.88 211 GLY A C 1
ATOM 1676 O O . GLY A 1 211 ? 9.343 -19.044 -2.578 1.00 93.88 211 GLY A O 1
ATOM 1677 N N . PRO A 1 212 ? 7.211 -19.500 -3.161 1.00 95.69 212 PRO A N 1
ATOM 1678 C CA . PRO A 1 212 ? 6.640 -19.227 -1.844 1.00 95.69 212 PRO A CA 1
ATOM 1679 C C . PRO A 1 212 ? 7.298 -20.042 -0.728 1.00 95.69 212 PRO A C 1
ATOM 1681 O O . PRO A 1 212 ? 7.521 -21.245 -0.868 1.00 95.69 212 PRO A O 1
ATOM 1684 N N . GLU A 1 213 ? 7.562 -19.388 0.399 1.00 96.56 213 GLU A N 1
ATOM 1685 C CA . GLU A 1 213 ? 8.294 -19.975 1.520 1.00 96.56 213 GLU A CA 1
ATOM 1686 C C . GLU A 1 213 ? 7.345 -20.416 2.640 1.00 96.56 213 GLU A C 1
ATOM 1688 O O . GLU A 1 213 ? 6.610 -19.602 3.202 1.00 96.56 213 GLU A O 1
ATOM 1693 N N . LEU A 1 214 ? 7.388 -21.700 3.014 1.00 96.31 214 LEU A N 1
ATOM 1694 C CA . LEU A 1 214 ? 6.488 -22.270 4.024 1.00 96.31 214 LEU A CA 1
ATOM 1695 C C . LEU A 1 214 ? 6.657 -21.604 5.393 1.00 96.31 214 LEU A C 1
ATOM 1697 O O . LEU A 1 214 ? 5.671 -21.443 6.113 1.00 96.31 214 LEU A O 1
ATOM 1701 N N . ALA A 1 215 ? 7.879 -21.187 5.741 1.00 96.38 215 ALA A N 1
ATOM 1702 C CA . ALA A 1 215 ? 8.128 -20.467 6.989 1.00 96.38 215 ALA A CA 1
ATOM 1703 C C . ALA A 1 215 ? 7.348 -19.141 7.063 1.00 96.38 215 ALA A C 1
ATOM 1705 O O . ALA A 1 215 ? 6.897 -18.762 8.142 1.00 96.38 215 ALA A O 1
ATOM 1706 N N . TYR A 1 216 ? 7.141 -18.474 5.924 1.00 97.75 216 TYR A N 1
ATOM 1707 C CA . TYR A 1 216 ? 6.396 -17.217 5.829 1.00 97.75 216 TYR A CA 1
ATOM 1708 C C . TYR A 1 216 ? 4.894 -17.400 5.589 1.00 97.75 216 TYR A C 1
ATOM 1710 O O . TYR A 1 216 ? 4.134 -16.471 5.833 1.00 97.75 216 TYR A O 1
ATOM 1718 N N . LEU A 1 217 ? 4.452 -18.588 5.164 1.00 96.81 217 LEU A N 1
ATOM 1719 C CA . LEU A 1 217 ? 3.030 -18.951 5.084 1.00 96.81 217 LEU A CA 1
ATOM 1720 C C . LEU A 1 217 ? 2.442 -19.402 6.431 1.00 96.81 217 LEU A C 1
ATOM 1722 O O . LEU A 1 217 ? 1.238 -19.634 6.533 1.00 96.81 217 LEU A O 1
ATOM 1726 N N . ASN A 1 218 ? 3.278 -19.585 7.456 1.00 96.81 218 ASN A N 1
ATOM 1727 C CA . ASN A 1 218 ? 2.820 -19.910 8.800 1.00 96.81 218 ASN A CA 1
ATOM 1728 C C . ASN A 1 218 ? 2.366 -18.624 9.522 1.00 96.81 218 ASN A C 1
ATOM 1730 O O . ASN A 1 218 ? 3.221 -17.818 9.895 1.00 96.81 218 ASN A O 1
ATOM 1734 N N . PRO A 1 219 ? 1.059 -18.451 9.806 1.00 94.25 219 PRO A N 1
ATOM 1735 C CA . PRO A 1 219 ? 0.526 -17.221 10.394 1.00 94.25 219 PRO A CA 1
ATOM 1736 C C . PRO A 1 219 ? 0.993 -16.954 11.829 1.00 94.25 219 PRO A C 1
ATOM 1738 O O . PRO A 1 219 ? 0.830 -15.848 12.329 1.00 94.25 219 PRO A O 1
ATOM 1741 N N . PHE A 1 220 ? 1.557 -17.948 12.514 1.00 94.44 220 PHE A N 1
ATOM 1742 C CA . PHE A 1 220 ? 2.032 -17.810 13.893 1.00 94.44 220 PHE A CA 1
ATOM 1743 C C . PHE A 1 220 ? 3.556 -17.680 13.986 1.00 94.44 220 PHE A C 1
ATOM 1745 O O . PHE A 1 220 ? 4.107 -17.648 15.088 1.00 94.44 220 PHE A O 1
ATOM 1752 N N . MET A 1 221 ? 4.254 -17.667 12.848 1.00 95.31 221 MET A N 1
ATOM 1753 C CA . MET A 1 221 ? 5.708 -17.600 12.816 1.00 95.31 221 MET A CA 1
ATOM 1754 C C . MET A 1 221 ? 6.191 -16.174 13.067 1.00 95.31 221 MET A C 1
ATOM 1756 O O . MET A 1 221 ? 5.746 -15.248 12.406 1.00 95.31 221 MET A O 1
ATOM 1760 N N . PHE A 1 222 ? 7.170 -16.000 13.954 1.00 94.81 222 PHE A N 1
ATOM 1761 C CA . PHE A 1 222 ? 7.874 -14.725 14.097 1.00 94.81 222 PHE A CA 1
ATOM 1762 C C . PHE A 1 222 ? 8.856 -14.542 12.932 1.00 94.81 222 PHE A C 1
ATOM 1764 O O . PHE A 1 222 ? 9.821 -15.306 12.800 1.00 94.81 222 PHE A O 1
ATOM 1771 N N . PHE A 1 223 ? 8.616 -13.567 12.057 1.00 95.31 223 PHE A N 1
ATOM 1772 C CA . PHE A 1 223 ? 9.310 -13.482 10.767 1.00 95.31 223 PHE A CA 1
ATOM 1773 C C . PHE A 1 223 ? 10.785 -13.137 10.895 1.00 95.31 223 PHE A C 1
ATOM 1775 O O . PHE A 1 223 ? 11.599 -13.644 10.119 1.00 95.31 223 PHE A O 1
ATOM 1782 N N . TRP A 1 224 ? 11.165 -12.378 11.919 1.00 91.50 224 TRP A N 1
ATOM 1783 C CA . TRP A 1 224 ? 12.579 -12.164 12.217 1.00 91.50 224 TRP A CA 1
ATOM 1784 C C . TRP A 1 224 ? 13.328 -13.462 12.560 1.00 91.50 224 TRP A C 1
ATOM 1786 O O . TRP A 1 224 ? 14.476 -13.647 12.154 1.00 91.50 224 TRP A O 1
ATOM 1796 N N . ALA A 1 225 ? 12.681 -14.400 13.257 1.00 91.69 225 ALA A N 1
ATOM 1797 C CA . ALA A 1 225 ? 13.277 -15.711 13.509 1.00 91.69 225 ALA A CA 1
ATOM 1798 C C . ALA A 1 225 ? 13.295 -16.570 12.233 1.00 91.69 225 ALA A C 1
ATOM 1800 O O . ALA A 1 225 ? 14.282 -17.257 11.970 1.00 91.69 225 ALA A O 1
ATOM 1801 N N . ALA A 1 226 ? 12.244 -16.493 11.412 1.00 95.19 226 ALA A N 1
ATOM 1802 C CA . ALA A 1 226 ? 12.167 -17.214 10.144 1.00 95.19 226 ALA A CA 1
ATOM 1803 C C . ALA A 1 226 ? 13.244 -16.768 9.141 1.00 95.19 226 ALA A C 1
ATOM 1805 O O . ALA A 1 226 ? 13.924 -17.623 8.582 1.00 95.19 226 ALA A O 1
ATOM 1806 N N . GLN A 1 227 ? 13.479 -15.461 8.957 1.00 92.81 227 GLN A N 1
ATOM 1807 C CA . GLN A 1 227 ? 14.555 -14.999 8.061 1.00 92.81 227 GLN A CA 1
ATOM 1808 C C . GLN A 1 227 ? 15.935 -15.469 8.538 1.00 92.81 227 GLN A C 1
ATOM 1810 O O . GLN A 1 227 ? 16.784 -15.817 7.720 1.00 92.81 227 GLN A O 1
ATOM 1815 N N . SER A 1 228 ? 16.151 -15.516 9.858 1.00 91.81 228 SER A N 1
ATOM 1816 C CA . SER A 1 228 ? 17.407 -15.986 10.448 1.00 91.81 228 SER A CA 1
ATOM 1817 C C . SER A 1 228 ? 17.609 -17.475 10.154 1.00 91.81 228 SER A C 1
ATOM 1819 O O . SER A 1 228 ? 18.670 -17.878 9.680 1.00 91.81 228 SER A O 1
ATOM 1821 N N . TYR A 1 229 ? 16.553 -18.282 10.313 1.00 93.62 229 TYR A N 1
ATOM 1822 C CA . TYR A 1 229 ? 16.540 -19.697 9.928 1.00 93.62 229 TYR A CA 1
ATOM 1823 C C . TYR A 1 229 ? 16.835 -19.915 8.431 1.00 93.62 229 TYR A C 1
ATOM 1825 O O . TYR A 1 229 ? 17.521 -20.870 8.070 1.00 93.62 229 TYR A O 1
ATOM 1833 N N . LEU A 1 230 ? 16.381 -19.005 7.564 1.00 94.06 230 LEU A N 1
ATOM 1834 C CA . LEU A 1 230 ? 16.582 -19.052 6.108 1.00 94.06 230 LEU A CA 1
ATOM 1835 C C . LEU A 1 230 ? 17.906 -18.415 5.634 1.00 94.06 230 LEU A C 1
ATOM 1837 O O . LEU A 1 230 ? 18.220 -18.431 4.436 1.00 94.06 230 LEU A O 1
ATOM 1841 N N . GLY A 1 231 ? 18.716 -17.898 6.563 1.00 91.62 231 GLY A N 1
ATOM 1842 C CA . GLY A 1 231 ? 20.063 -17.392 6.300 1.00 91.62 231 GLY A CA 1
ATOM 1843 C C . GLY A 1 231 ? 20.153 -15.907 5.939 1.00 91.62 231 GLY A C 1
ATOM 1844 O O . GLY A 1 231 ? 21.054 -15.534 5.188 1.00 91.62 231 GLY A O 1
ATOM 1845 N N . ASP A 1 232 ? 19.250 -15.063 6.452 1.00 89.38 232 ASP A N 1
ATOM 1846 C CA . ASP A 1 232 ? 19.310 -13.591 6.359 1.00 89.38 232 ASP A CA 1
ATOM 1847 C C . ASP A 1 232 ? 19.408 -13.054 4.913 1.00 89.38 232 ASP A C 1
ATOM 1849 O O . ASP A 1 232 ? 20.256 -12.210 4.566 1.00 89.38 232 ASP A O 1
ATOM 1853 N N . LYS A 1 233 ? 18.548 -13.600 4.046 1.00 91.50 233 LYS A N 1
ATOM 1854 C CA . LYS A 1 233 ? 18.436 -13.245 2.620 1.00 91.50 233 LYS A CA 1
ATOM 1855 C C . LYS A 1 233 ? 17.240 -12.344 2.312 1.00 91.50 233 LYS A C 1
ATOM 1857 O O . LYS A 1 233 ? 17.141 -11.850 1.194 1.00 91.50 233 LYS A O 1
ATOM 1862 N N . ASP A 1 234 ? 16.370 -12.130 3.289 1.00 93.88 234 ASP A N 1
ATOM 1863 C CA . ASP A 1 234 ? 15.063 -11.503 3.115 1.00 93.88 234 ASP A CA 1
ATOM 1864 C C . ASP A 1 234 ? 14.974 -10.208 3.918 1.00 93.88 234 ASP A C 1
ATOM 1866 O O . ASP A 1 234 ? 15.796 -9.967 4.802 1.00 93.88 234 ASP A O 1
ATOM 1870 N N . ASN A 1 235 ? 13.990 -9.370 3.595 1.00 93.31 235 ASN A N 1
ATOM 1871 C CA . ASN A 1 235 ? 13.834 -8.064 4.219 1.00 93.31 235 ASN A CA 1
ATOM 1872 C C . ASN A 1 235 ? 12.623 -8.045 5.152 1.00 93.31 235 ASN A C 1
ATOM 1874 O O . ASN A 1 235 ? 11.495 -7.924 4.671 1.00 93.31 235 ASN A O 1
ATOM 1878 N N . VAL A 1 236 ? 12.852 -8.182 6.461 1.00 93.62 236 VAL A N 1
ATOM 1879 C CA . VAL A 1 236 ? 11.804 -8.126 7.492 1.00 93.62 236 VAL A CA 1
ATOM 1880 C C . VAL A 1 236 ? 11.751 -6.743 8.134 1.00 93.62 236 VAL A C 1
ATOM 1882 O O . VAL A 1 236 ? 12.722 -6.296 8.741 1.00 93.62 236 VAL A O 1
ATOM 1885 N N . MET A 1 237 ? 10.571 -6.132 8.101 1.00 94.00 237 MET A N 1
ATOM 1886 C CA . MET A 1 237 ? 10.242 -4.900 8.812 1.00 94.00 237 MET A CA 1
ATOM 1887 C C . MET A 1 237 ? 9.213 -5.173 9.905 1.00 94.00 237 MET A C 1
ATOM 1889 O O . MET A 1 237 ? 8.364 -6.057 9.768 1.00 94.00 237 MET A O 1
ATOM 1893 N N . MET A 1 238 ? 9.260 -4.381 10.973 1.00 95.44 238 MET A N 1
ATOM 1894 C CA . MET A 1 238 ? 8.280 -4.422 12.058 1.00 95.44 238 MET A CA 1
ATOM 1895 C C . MET A 1 238 ? 7.675 -3.051 12.286 1.00 95.44 238 MET A C 1
ATOM 1897 O O . MET A 1 238 ? 8.393 -2.053 12.251 1.00 95.44 238 MET A O 1
ATOM 1901 N N . THR A 1 239 ? 6.387 -3.007 12.607 1.00 96.69 239 THR A N 1
ATOM 1902 C CA . THR A 1 239 ? 5.705 -1.764 12.971 1.00 96.69 239 THR A CA 1
ATOM 1903 C C . THR A 1 239 ? 4.910 -1.956 14.249 1.00 96.69 239 THR A C 1
ATOM 1905 O O . THR A 1 239 ? 4.210 -2.955 14.411 1.00 96.69 239 THR A O 1
ATOM 1908 N N . LEU A 1 240 ? 5.023 -0.981 15.146 1.00 97.94 240 LEU A N 1
ATOM 1909 C CA . LEU A 1 240 ? 4.154 -0.809 16.302 1.00 97.94 240 LEU A CA 1
ATOM 1910 C C . LEU A 1 240 ? 3.358 0.481 16.110 1.00 97.94 240 LEU A C 1
ATOM 1912 O O . LEU A 1 240 ? 3.940 1.521 15.797 1.00 97.94 240 LEU A O 1
ATOM 1916 N N . ASP A 1 241 ? 2.053 0.430 16.329 1.00 98.44 241 ASP A N 1
ATOM 1917 C CA . ASP A 1 241 ? 1.177 1.587 16.205 1.00 98.44 241 ASP A CA 1
ATOM 1918 C C . ASP A 1 241 ? 0.133 1.660 17.319 1.00 98.44 241 ASP A C 1
ATOM 1920 O O . ASP A 1 241 ? -0.191 0.673 17.983 1.00 98.44 241 ASP A O 1
ATOM 1924 N N . VAL A 1 242 ? -0.354 2.874 17.552 1.00 98.56 242 VAL A N 1
ATOM 1925 C CA . VAL A 1 242 ? -1.412 3.179 18.509 1.00 98.56 242 VAL A CA 1
ATOM 1926 C C . VAL A 1 242 ? -2.383 4.178 17.890 1.00 98.56 242 VAL A C 1
ATOM 1928 O O . VAL A 1 242 ? -1.965 5.162 17.278 1.00 98.56 242 VAL A O 1
ATOM 1931 N N . ASP A 1 243 ? -3.674 3.935 18.085 1.00 98.38 243 ASP A N 1
ATOM 1932 C CA . ASP A 1 243 ? -4.765 4.858 17.778 1.00 98.38 243 ASP A CA 1
ATOM 1933 C C . ASP A 1 243 ? -5.523 5.186 19.066 1.00 98.38 243 ASP A C 1
ATOM 1935 O O . ASP A 1 243 ? -5.948 4.294 19.803 1.00 98.38 243 ASP A O 1
ATOM 1939 N N . VAL A 1 244 ? -5.678 6.476 19.354 1.00 98.56 244 VAL A N 1
ATOM 1940 C CA . VAL A 1 244 ? -6.348 6.989 20.544 1.00 98.56 244 VAL A CA 1
ATOM 1941 C C . VAL A 1 244 ? -7.479 7.927 20.139 1.00 98.56 244 VAL A C 1
ATOM 1943 O O . VAL A 1 244 ? -7.278 8.922 19.446 1.00 98.56 244 VAL A O 1
ATOM 1946 N N . ARG A 1 245 ? -8.682 7.660 20.651 1.00 98.00 245 ARG A N 1
ATOM 1947 C CA . ARG A 1 245 ? -9.904 8.444 20.409 1.00 98.00 245 ARG A CA 1
ATOM 1948 C C . ARG A 1 245 ? -10.400 9.082 21.711 1.00 98.00 245 ARG A C 1
ATOM 1950 O O . ARG A 1 245 ? -11.381 8.611 22.290 1.00 98.00 245 ARG A O 1
ATOM 1957 N N . PRO A 1 246 ? -9.708 10.118 22.227 1.00 95.88 246 PRO A N 1
ATOM 1958 C CA . PRO A 1 246 ? -9.916 10.614 23.591 1.00 95.88 246 PRO A CA 1
ATOM 1959 C C . PRO A 1 246 ? -11.303 11.236 23.806 1.00 95.88 246 PRO A C 1
ATOM 1961 O O . PRO A 1 246 ? -11.866 11.144 24.896 1.00 95.88 246 PRO A O 1
ATOM 1964 N N . HIS A 1 247 ? -11.871 11.846 22.764 1.00 93.25 247 HIS A N 1
ATOM 1965 C CA . HIS A 1 247 ? -13.192 12.468 22.776 1.00 93.25 247 HIS A CA 1
ATOM 1966 C C . HIS A 1 247 ? -13.907 12.231 21.446 1.00 93.25 247 HIS A C 1
ATOM 1968 O O . HIS A 1 247 ? -13.290 11.856 20.449 1.00 93.25 247 HIS A O 1
ATOM 1974 N N . HIS A 1 248 ? -15.220 12.466 21.420 1.00 91.19 248 HIS A N 1
ATOM 1975 C CA . HIS A 1 248 ? -15.997 12.345 20.191 1.00 91.19 248 HIS A CA 1
ATOM 1976 C C . HIS A 1 248 ? -15.433 13.264 19.100 1.00 91.19 248 HIS A C 1
ATOM 1978 O O . HIS A 1 248 ? -15.220 14.455 19.326 1.00 91.19 248 HIS A O 1
ATOM 1984 N N . GLY A 1 249 ? -15.186 12.680 17.930 1.00 93.12 249 GLY A N 1
ATOM 1985 C CA . GLY A 1 249 ? -14.642 13.365 16.766 1.00 93.12 249 GLY A CA 1
ATOM 1986 C C . GLY A 1 249 ? -13.131 13.596 16.773 1.00 93.12 249 GLY A C 1
ATOM 1987 O O . GLY A 1 249 ? -12.631 14.157 15.808 1.00 93.12 249 GLY A O 1
ATOM 1988 N N . TRP A 1 250 ? -12.400 13.163 17.805 1.00 96.56 250 TRP A N 1
ATOM 1989 C CA . TRP A 1 250 ? -10.935 13.211 17.828 1.00 96.56 250 TRP A CA 1
ATOM 1990 C C . TRP A 1 250 ? -10.329 11.828 17.614 1.00 96.56 250 TRP A C 1
ATOM 1992 O O . TRP A 1 250 ? -10.739 10.861 18.257 1.00 96.56 250 TRP A O 1
ATOM 2002 N N . GLN A 1 251 ? -9.303 11.771 16.773 1.00 97.75 251 GLN A N 1
ATOM 2003 C CA . GLN A 1 251 ? -8.416 10.629 16.595 1.00 97.75 251 GLN A CA 1
ATOM 2004 C C . GLN A 1 251 ? -6.974 11.141 16.636 1.00 97.75 251 GLN A C 1
ATOM 2006 O O . GLN A 1 251 ? -6.647 12.113 15.957 1.00 97.75 251 GLN A O 1
ATOM 2011 N N . VAL A 1 252 ? -6.120 10.515 17.438 1.00 98.44 252 VAL A N 1
ATOM 2012 C CA . VAL A 1 252 ? -4.683 10.794 17.508 1.00 98.44 252 VAL A CA 1
ATOM 2013 C C . VAL A 1 252 ? -3.965 9.470 17.373 1.00 98.44 252 VAL A C 1
ATOM 2015 O O . VAL A 1 252 ? -4.216 8.552 18.149 1.00 98.44 252 VAL A O 1
ATOM 2018 N N . TYR A 1 253 ? -3.064 9.378 16.408 1.00 98.50 253 TYR A N 1
ATOM 2019 C CA . TYR A 1 253 ? -2.390 8.134 16.092 1.00 98.50 253 TYR A CA 1
ATOM 2020 C C . TYR A 1 253 ? -0.893 8.329 15.943 1.00 98.50 253 TYR A C 1
ATOM 2022 O O . TYR A 1 253 ? -0.415 9.387 15.528 1.00 98.50 253 TYR A O 1
ATOM 2030 N N . ALA A 1 254 ? -0.156 7.275 16.270 1.00 98.44 254 ALA A N 1
ATOM 2031 C CA . ALA A 1 254 ? 1.269 7.199 16.033 1.00 98.44 254 ALA A CA 1
ATOM 2032 C C . ALA A 1 254 ? 1.653 5.802 15.547 1.00 98.44 254 ALA A C 1
ATOM 2034 O O . ALA A 1 254 ? 1.094 4.809 16.004 1.00 98.44 254 ALA A O 1
ATOM 2035 N N . ALA A 1 255 ? 2.635 5.729 14.656 1.00 98.06 255 ALA A N 1
ATOM 2036 C CA . ALA A 1 255 ? 3.240 4.485 14.206 1.00 98.06 255 ALA A CA 1
ATOM 2037 C C . ALA A 1 255 ? 4.764 4.619 14.199 1.00 98.06 255 ALA A C 1
ATOM 2039 O O . ALA A 1 255 ? 5.301 5.666 13.836 1.00 98.06 255 ALA A O 1
ATOM 2040 N N . TYR A 1 256 ? 5.455 3.551 14.583 1.00 96.00 256 TYR A N 1
ATOM 2041 C CA . TYR A 1 256 ? 6.906 3.432 14.557 1.00 96.00 256 TYR A CA 1
ATOM 2042 C C . TYR A 1 256 ? 7.282 2.158 13.809 1.00 96.00 256 TYR A C 1
ATOM 2044 O O . TYR A 1 256 ? 6.919 1.062 14.232 1.00 96.00 256 TYR A O 1
ATOM 2052 N N . THR A 1 257 ? 7.984 2.309 12.690 1.00 94.94 257 THR A N 1
ATOM 2053 C CA . THR A 1 257 ? 8.426 1.195 11.843 1.00 94.94 257 THR A CA 1
ATOM 2054 C C . THR A 1 257 ? 9.937 1.086 11.893 1.00 94.94 257 THR A C 1
ATOM 2056 O O . THR A 1 257 ? 10.630 2.101 11.865 1.00 94.94 257 THR A O 1
ATOM 2059 N N . ILE A 1 258 ? 10.448 -0.137 11.950 1.00 91.88 258 ILE A N 1
ATOM 2060 C CA . ILE A 1 258 ? 11.874 -0.436 12.011 1.00 91.88 258 ILE A CA 1
ATOM 2061 C C . ILE A 1 258 ? 12.196 -1.512 10.980 1.00 91.88 258 ILE A C 1
ATOM 2063 O O . ILE A 1 258 ? 11.458 -2.489 10.843 1.00 91.88 258 ILE A O 1
ATOM 2067 N N . ASP A 1 259 ? 13.324 -1.344 10.303 1.00 84.88 259 ASP A N 1
ATOM 2068 C CA . ASP A 1 259 ? 13.961 -2.356 9.468 1.00 84.88 259 ASP A CA 1
ATOM 2069 C C . ASP A 1 259 ? 15.298 -2.787 10.109 1.00 84.88 259 ASP A C 1
ATOM 2071 O O . ASP A 1 259 ? 15.955 -1.997 10.786 1.00 84.88 259 ASP A O 1
ATOM 2075 N N . ASP A 1 260 ? 15.691 -4.048 9.922 1.00 72.31 260 ASP A N 1
ATOM 2076 C CA . ASP A 1 260 ? 16.940 -4.648 10.419 1.00 72.31 260 ASP A CA 1
ATOM 2077 C C . ASP A 1 260 ? 17.220 -4.427 11.929 1.00 72.31 260 ASP A C 1
ATOM 2079 O O . ASP A 1 260 ? 18.057 -3.614 12.341 1.00 72.31 260 ASP A O 1
ATOM 2083 N N . LEU A 1 261 ? 16.577 -5.240 12.786 1.00 65.50 261 LEU A N 1
ATOM 2084 C CA . LEU A 1 261 ? 16.760 -5.193 14.248 1.00 65.50 261 LEU A CA 1
ATOM 2085 C C . LEU A 1 261 ? 18.224 -5.346 14.715 1.00 65.50 261 LEU A C 1
ATOM 2087 O O . LEU A 1 261 ? 18.537 -5.006 15.856 1.00 65.50 261 LEU A O 1
ATOM 2091 N N . LYS A 1 262 ? 19.141 -5.857 13.879 1.00 58.38 262 LYS A N 1
ATOM 2092 C CA . LYS A 1 262 ? 20.539 -6.108 14.277 1.00 58.38 262 LYS A CA 1
ATOM 2093 C C . LYS A 1 262 ? 21.336 -4.819 14.501 1.00 58.38 262 LYS A C 1
ATOM 2095 O O . LYS A 1 262 ? 22.398 -4.871 15.119 1.00 58.38 262 LYS A O 1
ATOM 2100 N N . LYS A 1 263 ? 20.844 -3.673 14.020 1.00 51.94 263 LYS A N 1
ATOM 2101 C CA . LYS A 1 263 ? 21.525 -2.368 14.109 1.00 51.94 263 LYS A CA 1
ATOM 2102 C C . LYS A 1 263 ? 20.825 -1.358 15.012 1.00 51.94 263 LYS A C 1
ATOM 2104 O O . LYS A 1 263 ? 21.198 -0.191 15.020 1.00 51.94 263 LYS A O 1
ATOM 2109 N N . LEU A 1 264 ? 19.836 -1.798 15.786 1.00 48.16 264 LEU A N 1
ATOM 2110 C CA . LEU A 1 264 ? 18.996 -0.921 16.592 1.00 48.16 264 LEU A CA 1
ATOM 2111 C C . LEU A 1 264 ? 19.797 -0.240 17.714 1.00 48.16 264 LEU A C 1
ATOM 2113 O O . LEU A 1 264 ? 19.989 -0.786 18.800 1.00 48.16 264 LEU A O 1
ATOM 2117 N N . LYS A 1 265 ? 20.243 0.989 17.455 1.00 54.56 265 LYS A N 1
ATOM 2118 C CA . LYS A 1 265 ? 20.694 1.937 18.474 1.00 54.56 265 LYS A CA 1
ATOM 2119 C C . LYS A 1 265 ? 19.638 3.032 18.597 1.00 54.56 265 LYS A C 1
ATOM 2121 O O . LYS A 1 265 ? 19.724 4.089 17.968 1.00 54.56 265 LYS A O 1
ATOM 2126 N N . ILE A 1 266 ? 18.605 2.757 19.395 1.00 47.50 266 ILE A N 1
ATOM 2127 C CA . ILE A 1 266 ? 17.548 3.734 19.691 1.00 47.50 266 ILE A CA 1
ATOM 2128 C C . ILE A 1 266 ? 18.223 4.982 20.287 1.00 47.50 266 ILE A C 1
ATOM 2130 O O . ILE A 1 266 ? 18.978 4.863 21.250 1.00 47.50 266 ILE A O 1
ATOM 2134 N N . PHE A 1 267 ? 17.971 6.157 19.699 1.00 48.47 267 PHE A N 1
ATOM 2135 C CA . PHE A 1 267 ? 18.534 7.465 20.087 1.00 48.47 267 PHE A CA 1
ATOM 2136 C C . PHE A 1 267 ? 20.008 7.746 19.732 1.00 48.47 267 PHE A C 1
ATOM 2138 O O . PHE A 1 267 ? 20.586 8.680 20.286 1.00 48.47 267 PHE A O 1
ATOM 2145 N N . SER A 1 268 ? 20.627 7.010 18.802 1.00 54.00 268 SER A N 1
ATOM 2146 C CA . SER A 1 268 ? 21.899 7.451 18.198 1.00 54.00 268 SER A CA 1
ATOM 2147 C C . SER A 1 268 ? 21.686 8.178 16.868 1.00 54.00 268 SER A C 1
ATOM 2149 O O . SER A 1 268 ? 20.882 7.723 16.060 1.00 54.00 268 SER A O 1
ATOM 2151 N N . ASP A 1 269 ? 22.486 9.203 16.573 1.00 56.44 269 ASP A N 1
ATOM 2152 C CA . ASP A 1 269 ? 22.573 9.846 15.242 1.00 56.44 269 ASP A CA 1
ATOM 2153 C C . ASP A 1 269 ? 23.325 8.975 14.206 1.00 56.44 269 ASP A C 1
ATOM 2155 O O . ASP A 1 269 ? 23.999 9.466 13.301 1.00 56.44 269 ASP A O 1
ATOM 2159 N N . ASP A 1 270 ? 23.263 7.652 14.359 1.00 58.62 270 ASP A N 1
ATOM 2160 C CA . ASP A 1 270 ? 23.911 6.713 13.453 1.00 58.62 270 ASP A CA 1
ATOM 2161 C C . ASP A 1 270 ? 23.086 6.625 12.164 1.00 58.62 270 ASP A C 1
ATOM 2163 O O . ASP A 1 270 ? 21.914 6.254 12.190 1.00 58.62 270 ASP A O 1
ATOM 2167 N N . PHE A 1 271 ? 23.702 6.936 11.024 1.00 58.66 271 PHE A N 1
ATOM 2168 C CA . PHE A 1 271 ? 23.086 6.826 9.696 1.00 58.66 271 PHE A CA 1
ATOM 2169 C C . PHE A 1 271 ? 22.642 5.391 9.357 1.00 58.66 271 PHE A C 1
ATOM 2171 O O . PHE A 1 271 ? 21.940 5.173 8.369 1.00 58.66 271 PHE A O 1
ATOM 2178 N N . ALA A 1 272 ? 23.091 4.405 10.141 1.00 60.38 272 ALA A N 1
ATOM 2179 C CA . ALA A 1 272 ? 22.685 3.012 10.042 1.00 60.38 272 ALA A CA 1
ATOM 2180 C C . ALA A 1 272 ? 21.318 2.715 10.687 1.00 60.38 272 ALA A C 1
ATOM 2182 O O . ALA A 1 272 ? 20.818 1.598 10.530 1.00 60.38 272 ALA A O 1
ATOM 2183 N N . ASN A 1 273 ? 20.726 3.672 11.410 1.00 67.94 273 ASN A N 1
ATOM 2184 C CA . ASN A 1 273 ? 19.406 3.524 12.008 1.00 67.94 273 ASN A CA 1
ATOM 2185 C C . ASN A 1 273 ? 18.321 3.538 10.930 1.00 67.94 273 ASN A C 1
ATOM 2187 O O . ASN A 1 273 ? 18.055 4.553 10.294 1.00 67.94 273 ASN A O 1
ATOM 2191 N N . LYS A 1 274 ? 17.660 2.396 10.762 1.00 83.31 274 LYS A N 1
ATOM 2192 C CA . LYS A 1 274 ? 16.600 2.202 9.781 1.00 83.31 274 LYS A CA 1
ATOM 2193 C C . LYS A 1 274 ? 15.233 2.225 10.455 1.00 83.31 274 LYS A C 1
ATOM 2195 O O . LYS A 1 274 ? 14.661 1.182 10.760 1.00 83.31 274 LYS A O 1
ATOM 2200 N N . PHE A 1 275 ? 14.713 3.418 10.717 1.00 88.88 275 PHE A N 1
ATOM 2201 C CA . PHE A 1 275 ? 13.376 3.568 11.286 1.00 88.88 275 PHE A CA 1
ATOM 2202 C C . PHE A 1 275 ? 12.582 4.685 10.617 1.00 88.88 275 PHE A C 1
ATOM 2204 O O . PHE A 1 275 ? 13.105 5.544 9.915 1.00 88.88 275 PHE A O 1
ATOM 2211 N N . SER A 1 276 ? 11.278 4.670 10.826 1.00 92.75 276 SER A N 1
ATOM 2212 C CA . SER A 1 276 ? 10.390 5.749 10.428 1.00 92.75 276 SER A CA 1
ATOM 2213 C C . SER A 1 276 ? 9.311 5.907 11.478 1.00 92.75 276 SER A C 1
ATOM 2215 O O . SER A 1 276 ? 8.989 4.968 12.211 1.00 92.75 276 SER A O 1
ATOM 2217 N N . PHE A 1 277 ? 8.767 7.112 11.577 1.00 95.12 277 PHE A N 1
ATOM 2218 C CA . PHE A 1 277 ? 7.612 7.348 12.419 1.00 95.12 277 PHE A CA 1
ATOM 2219 C C . PHE A 1 277 ? 6.598 8.254 11.746 1.00 95.12 277 PHE A C 1
ATOM 2221 O O . PHE A 1 277 ? 6.937 9.130 10.948 1.00 95.12 277 PHE A O 1
ATOM 2228 N N . GLN A 1 278 ? 5.345 8.022 12.100 1.00 97.69 278 GLN A N 1
ATOM 2229 C CA . GLN A 1 278 ? 4.182 8.753 11.634 1.00 97.69 278 GLN A CA 1
ATOM 2230 C C . GLN A 1 278 ? 3.399 9.180 12.863 1.00 97.69 278 GLN A C 1
ATOM 2232 O O . GLN A 1 278 ? 3.165 8.373 13.758 1.00 97.69 278 GLN A O 1
ATOM 2237 N N . LEU A 1 279 ? 3.037 10.454 12.921 1.00 98.31 279 LEU A N 1
ATOM 2238 C CA . LEU A 1 279 ? 2.219 11.044 13.969 1.00 98.31 279 LEU A CA 1
ATOM 2239 C C . LEU A 1 279 ? 1.128 11.856 13.293 1.00 98.31 279 LEU A C 1
ATOM 2241 O O . LEU A 1 279 ? 1.432 12.712 12.464 1.00 98.31 279 LEU A O 1
ATOM 2245 N N . GLY A 1 280 ? -0.122 11.647 13.677 1.00 98.00 280 GLY A N 1
ATOM 2246 C CA . GLY A 1 280 ? -1.206 12.445 13.137 1.00 98.00 280 GLY A CA 1
ATOM 2247 C C . GLY A 1 280 ? -2.366 12.627 14.093 1.00 98.00 280 GLY A C 1
ATOM 2248 O O . GLY A 1 280 ? -2.522 11.923 15.091 1.00 98.00 280 GLY A O 1
ATOM 2249 N N . ALA A 1 281 ? -3.171 13.631 13.773 1.00 98.12 281 ALA A N 1
ATOM 2250 C CA . ALA A 1 281 ? -4.417 13.934 14.441 1.00 98.12 281 ALA A CA 1
ATOM 2251 C C . ALA A 1 281 ? -5.492 14.241 13.398 1.00 98.12 281 ALA A C 1
ATOM 2253 O O . ALA A 1 281 ? -5.238 14.944 12.416 1.00 98.12 281 ALA A O 1
ATOM 2254 N N . LEU A 1 282 ? -6.693 13.728 13.631 1.00 97.31 282 LEU A N 1
ATOM 2255 C CA . LEU A 1 282 ? -7.895 13.991 12.853 1.00 97.31 282 LEU A CA 1
ATOM 2256 C C . LEU A 1 282 ? -8.976 14.526 13.796 1.00 97.31 282 LEU A C 1
ATOM 2258 O O . LEU A 1 282 ? -9.267 13.923 14.831 1.00 97.31 282 LEU A O 1
ATOM 2262 N N . TRP A 1 283 ? -9.571 15.656 13.421 1.00 96.56 283 TRP A N 1
ATOM 2263 C CA . TRP A 1 283 ? -10.707 16.260 14.102 1.00 96.56 283 TRP A CA 1
ATOM 2264 C C . TRP A 1 283 ? -11.888 16.374 13.140 1.00 96.56 283 TRP A C 1
ATOM 2266 O O . TRP A 1 283 ? -11.884 17.198 12.224 1.00 96.56 283 TRP A O 1
ATOM 2276 N N . THR A 1 284 ? -12.899 15.537 13.359 1.00 95.81 284 THR A N 1
ATOM 2277 C CA . THR A 1 284 ? -14.123 15.504 12.557 1.00 95.81 284 THR A CA 1
ATOM 2278 C C . THR A 1 284 ? -15.175 16.455 13.117 1.00 95.81 284 THR A C 1
ATOM 2280 O O . THR A 1 284 ? -15.407 16.483 14.329 1.00 95.81 284 THR A O 1
ATOM 2283 N N . ASN A 1 285 ? -15.864 17.167 12.233 1.00 95.06 285 ASN A N 1
ATOM 2284 C CA . ASN A 1 285 ? -16.831 18.224 12.527 1.00 95.06 285 ASN A CA 1
ATOM 2285 C C . ASN A 1 285 ? -16.310 19.270 13.536 1.00 95.06 285 ASN A C 1
ATOM 2287 O O . ASN A 1 285 ? -16.934 19.490 14.587 1.00 95.06 285 ASN A O 1
ATOM 2291 N N . PRO A 1 286 ? -15.157 19.915 13.262 1.00 94.38 286 PRO A N 1
ATOM 2292 C CA . PRO A 1 286 ? -14.572 20.879 14.176 1.00 94.38 286 PRO A CA 1
ATOM 2293 C C . PRO A 1 286 ? -15.543 22.027 14.427 1.00 94.38 286 PRO A C 1
ATOM 2295 O O . PRO A 1 286 ? -16.204 22.513 13.512 1.00 94.38 286 PRO A O 1
ATOM 2298 N N . LEU A 1 287 ? -15.650 22.450 15.689 1.00 91.31 287 LEU A N 1
ATOM 2299 C CA . LEU A 1 287 ? -16.540 23.543 16.105 1.00 91.31 287 LEU A CA 1
ATOM 2300 C C . LEU A 1 287 ? -18.029 23.321 15.736 1.00 91.31 287 LEU A C 1
ATOM 2302 O O . LEU A 1 287 ? -18.810 24.270 15.743 1.00 91.31 287 LEU A O 1
ATOM 2306 N N . GLY A 1 288 ? -18.433 22.080 15.426 1.00 89.19 288 GLY A N 1
ATOM 2307 C CA . GLY A 1 288 ? -19.790 21.737 14.990 1.00 89.19 288 GLY A CA 1
ATOM 2308 C C . GLY A 1 288 ? -20.059 21.941 13.495 1.00 89.19 288 GLY A C 1
ATOM 2309 O O . GLY A 1 288 ? -21.211 21.838 13.074 1.00 89.19 288 GLY A O 1
ATOM 2310 N N . TRP A 1 289 ? -19.039 22.226 12.681 1.00 94.75 289 TRP A N 1
ATOM 2311 C CA . TRP A 1 289 ? -19.192 22.339 11.230 1.00 94.75 289 TRP A CA 1
ATOM 2312 C C . TRP A 1 289 ? -19.423 20.965 10.613 1.00 94.75 289 TRP A C 1
ATOM 2314 O O . TRP A 1 289 ? -18.521 20.135 10.567 1.00 94.75 289 TRP A O 1
ATOM 2324 N N . ALA A 1 290 ? -20.651 20.721 10.161 1.00 92.56 290 ALA A N 1
ATOM 2325 C CA . ALA A 1 290 ? -21.026 19.445 9.576 1.00 92.56 290 ALA A CA 1
ATOM 2326 C C . ALA A 1 290 ? -20.201 19.140 8.316 1.00 92.56 290 ALA A C 1
ATOM 2328 O O . ALA A 1 290 ? -19.939 20.027 7.505 1.00 92.56 290 ALA A O 1
ATOM 2329 N N . GLN A 1 291 ? -19.847 17.864 8.145 1.00 93.19 291 GLN A N 1
ATOM 2330 C CA . GLN A 1 291 ? -19.152 17.341 6.962 1.00 93.19 291 GLN A CA 1
ATOM 2331 C C . GLN A 1 291 ? -17.791 18.008 6.712 1.00 93.19 291 GLN A C 1
ATOM 2333 O O . GLN A 1 291 ? -17.378 18.189 5.570 1.00 93.19 291 GLN A O 1
ATOM 2338 N N . THR A 1 292 ? -17.106 18.398 7.787 1.00 95.19 292 THR A N 1
ATOM 2339 C CA . THR A 1 292 ? -15.774 19.004 7.728 1.00 95.19 292 THR A CA 1
ATOM 2340 C C . THR A 1 292 ? -14.811 18.196 8.576 1.00 95.19 292 THR A C 1
ATOM 2342 O O . THR A 1 292 ? -15.094 17.963 9.744 1.00 95.19 292 THR A O 1
ATOM 2345 N N . ASP A 1 293 ? -13.652 17.851 8.026 1.00 95.06 293 ASP A N 1
ATOM 2346 C CA . ASP A 1 293 ? -12.591 17.148 8.742 1.00 95.06 293 ASP A CA 1
ATOM 2347 C C . ASP A 1 293 ? -11.287 17.946 8.646 1.00 95.06 293 ASP A C 1
ATOM 2349 O O . ASP A 1 293 ? -10.909 18.419 7.573 1.00 95.06 293 ASP A O 1
ATOM 2353 N N . VAL A 1 294 ? -10.592 18.105 9.773 1.00 96.06 294 VAL A N 1
ATOM 2354 C CA . VAL A 1 294 ? -9.262 18.726 9.830 1.00 96.06 294 VAL A CA 1
ATOM 2355 C C . VAL A 1 294 ? -8.247 17.668 10.228 1.00 96.06 294 VAL A C 1
ATOM 2357 O O . VAL A 1 294 ? -8.369 17.056 11.288 1.00 96.06 294 VAL A O 1
ATOM 2360 N N . ARG A 1 295 ? -7.226 17.469 9.390 1.00 96.00 295 ARG A N 1
ATOM 2361 C CA . ARG A 1 295 ? -6.128 16.532 9.638 1.00 96.00 295 ARG A CA 1
ATOM 2362 C C . ARG A 1 295 ? -4.788 17.253 9.631 1.00 96.00 295 ARG A C 1
ATOM 2364 O O . ARG A 1 295 ? -4.513 18.042 8.731 1.00 96.00 295 ARG A O 1
ATOM 2371 N N . ALA A 1 296 ? -3.944 16.915 10.596 1.00 97.38 296 ALA A N 1
ATOM 2372 C CA . ALA A 1 296 ? -2.524 17.232 10.579 1.00 97.38 296 ALA A CA 1
ATOM 2373 C C . ALA A 1 296 ? -1.737 15.930 10.728 1.00 97.38 296 ALA A C 1
ATOM 2375 O O . ALA A 1 296 ? -2.045 15.124 11.604 1.00 97.38 296 ALA A O 1
ATOM 2376 N N . GLU A 1 297 ? -0.738 15.726 9.878 1.00 97.56 297 GLU A N 1
ATOM 2377 C CA . GLU A 1 297 ? 0.119 14.545 9.911 1.00 97.56 297 GLU A CA 1
ATOM 2378 C C . GLU A 1 297 ? 1.576 14.959 9.700 1.00 97.56 297 GLU A C 1
ATOM 2380 O O . GLU A 1 297 ? 1.879 15.848 8.902 1.00 97.56 297 GLU A O 1
ATOM 2385 N N . TYR A 1 298 ? 2.471 14.313 10.437 1.00 97.06 298 TYR A N 1
ATOM 2386 C CA . TYR A 1 298 ? 3.908 14.426 10.298 1.00 97.06 298 TYR A CA 1
ATOM 2387 C C . TYR A 1 298 ? 4.502 13.029 10.124 1.00 97.06 298 TYR A C 1
ATOM 2389 O O . TYR A 1 298 ? 4.307 12.149 10.964 1.00 97.06 298 TYR A O 1
ATOM 2397 N N . VAL A 1 299 ? 5.261 12.850 9.045 1.00 95.94 299 VAL A N 1
ATOM 2398 C CA . VAL A 1 299 ? 5.956 11.603 8.727 1.00 95.94 299 VAL A CA 1
ATOM 2399 C C . VAL A 1 299 ? 7.447 11.888 8.616 1.00 95.94 299 VAL A C 1
ATOM 2401 O O . VAL A 1 299 ? 7.862 12.782 7.877 1.00 95.94 299 VAL A O 1
ATOM 2404 N N . ARG A 1 300 ? 8.261 11.110 9.330 1.00 93.50 300 ARG A N 1
ATOM 2405 C CA . ARG A 1 300 ? 9.721 11.116 9.205 1.00 93.50 300 ARG A CA 1
ATOM 2406 C C . ARG A 1 300 ? 10.193 9.738 8.776 1.00 93.50 300 ARG A C 1
ATOM 2408 O O . ARG A 1 300 ? 9.957 8.752 9.470 1.00 93.50 300 ARG A O 1
ATOM 2415 N N . VAL A 1 301 ? 10.891 9.695 7.649 1.00 91.62 301 VAL A N 1
ATOM 2416 C CA . VAL A 1 301 ? 11.478 8.480 7.079 1.00 91.62 301 VAL A CA 1
ATOM 2417 C C . VAL A 1 301 ? 12.992 8.626 7.138 1.00 91.62 301 VAL A C 1
ATOM 2419 O O . VAL A 1 301 ? 13.536 9.533 6.507 1.00 91.62 301 VAL A O 1
ATOM 2422 N N . GLU A 1 302 ? 13.671 7.775 7.910 1.00 89.06 302 GLU A N 1
ATOM 2423 C CA . GLU A 1 302 ? 15.135 7.751 7.908 1.00 89.06 302 GLU A CA 1
ATOM 2424 C C . GLU A 1 302 ? 15.679 7.094 6.633 1.00 89.06 302 GLU A C 1
ATOM 2426 O O . GLU A 1 302 ? 15.006 6.254 6.017 1.00 89.06 302 GLU A O 1
ATOM 2431 N N . PRO A 1 303 ? 16.915 7.435 6.230 1.00 86.12 303 PRO A N 1
ATOM 2432 C CA . PRO A 1 303 ? 17.594 6.751 5.144 1.00 86.12 303 PRO A CA 1
ATOM 2433 C C . PRO A 1 303 ? 17.592 5.223 5.318 1.00 86.12 303 PRO A C 1
ATOM 2435 O O . PRO A 1 303 ? 17.712 4.694 6.419 1.00 86.12 303 PRO A O 1
ATOM 2438 N N . TRP A 1 304 ? 17.515 4.505 4.197 1.00 85.06 304 TRP A N 1
ATOM 2439 C CA . TRP A 1 304 ? 17.693 3.049 4.101 1.00 85.06 304 TRP A CA 1
ATOM 2440 C C . TRP A 1 304 ? 16.603 2.140 4.700 1.00 85.06 304 TRP A C 1
ATOM 2442 O O . TRP A 1 304 ? 16.711 0.929 4.503 1.00 85.06 304 TRP A O 1
ATOM 2452 N N . ILE A 1 305 ? 15.548 2.652 5.347 1.00 87.38 305 ILE A N 1
ATOM 2453 C CA . ILE A 1 305 ? 14.512 1.797 5.971 1.00 87.38 305 ILE A CA 1
ATOM 2454 C C . ILE A 1 305 ? 13.807 0.834 4.997 1.00 87.38 305 ILE A C 1
ATOM 2456 O O . ILE A 1 305 ? 13.483 -0.283 5.364 1.00 87.38 305 ILE A O 1
ATOM 2460 N N . TYR A 1 306 ? 13.608 1.224 3.737 1.00 89.19 306 TYR A N 1
ATOM 2461 C CA . TYR A 1 306 ? 12.957 0.376 2.726 1.00 89.19 306 TYR A CA 1
ATOM 2462 C C . TYR A 1 306 ? 13.954 -0.289 1.770 1.00 89.19 306 TYR A C 1
ATOM 2464 O O . TYR A 1 306 ? 13.601 -0.661 0.653 1.00 89.19 306 TYR A O 1
ATOM 2472 N N . THR A 1 307 ? 15.226 -0.387 2.165 1.00 88.25 307 THR A N 1
ATOM 2473 C CA . THR A 1 307 ? 16.300 -0.855 1.279 1.00 88.25 307 THR A CA 1
ATOM 2474 C C . THR A 1 307 ? 16.900 -2.164 1.757 1.00 88.25 307 THR A C 1
ATOM 2476 O O . THR A 1 307 ? 17.167 -2.355 2.946 1.00 88.25 307 THR A O 1
ATOM 2479 N N . HIS A 1 308 ? 17.212 -3.035 0.803 1.00 88.25 308 HIS A N 1
ATOM 2480 C CA . HIS A 1 308 ? 17.840 -4.315 1.074 1.00 88.25 308 HIS A CA 1
ATOM 2481 C C . HIS A 1 308 ? 18.940 -4.617 0.050 1.00 88.25 308 HIS A C 1
ATOM 2483 O O . HIS A 1 308 ? 18.887 -4.164 -1.090 1.00 88.25 308 HIS A O 1
ATOM 2489 N N . LYS A 1 309 ? 19.956 -5.385 0.467 1.00 85.38 309 LYS A N 1
ATOM 2490 C CA . LYS A 1 309 ? 21.100 -5.790 -0.380 1.00 85.38 309 LYS A CA 1
ATOM 2491 C C . LYS A 1 309 ? 20.687 -6.673 -1.566 1.00 85.38 309 LYS A C 1
ATOM 2493 O O . LYS A 1 309 ? 21.392 -6.711 -2.567 1.00 85.38 309 LYS A O 1
ATOM 2498 N N . PHE A 1 310 ? 19.571 -7.385 -1.418 1.00 84.06 310 PHE A N 1
ATOM 2499 C CA . PHE A 1 310 ? 18.936 -8.190 -2.456 1.00 84.06 310 PHE A CA 1
ATOM 2500 C C . PHE A 1 310 ? 17.607 -7.504 -2.810 1.00 84.06 310 PHE A C 1
ATOM 2502 O O . PHE A 1 310 ? 16.620 -7.753 -2.108 1.00 84.06 310 PHE A O 1
ATOM 2509 N N . PRO A 1 311 ? 17.619 -6.563 -3.776 1.00 64.50 311 PRO A N 1
ATOM 2510 C CA . PRO A 1 311 ? 16.457 -5.761 -4.161 1.00 64.50 311 PRO A CA 1
ATOM 2511 C C . PRO A 1 311 ? 15.397 -6.612 -4.837 1.00 64.50 311 PRO A C 1
ATOM 2513 O O . PRO A 1 311 ? 15.769 -7.530 -5.604 1.00 64.50 311 PRO A O 1
#

Foldseek 3Di:
DKDKDWDWDKDWDFDPDDPDHTKIKIKIKTWMKIWDDDPPFKIKIKIKMKMKIFIPPDFQQAPVSGDQLAFDDWDGDTRMIIGMAIWIWMWGDDPDFKIKIFTWAADADADDDQADDQGGPSYHIWGWIKIWGDDPQKIKIKIKTWGDDQDCDSNRVVCPPQWPPVPWDDDPNDTDTHHWTKIKIKMKMWGDPDPFKIKIKMKMKIDTNDDDDPLRVPSPHDVVVVCVVVPVRIKMKMKIKMWGRPDPQKIKMKMKMFTDPVPDPDPDPDLPGFMKMKIKMKGACPPVNHPDIDMDMDIDGRPPNPDDPND

pLDDT: mean 91.05, std 9.72, range [47.5, 98.62]

Secondary structure (DSSP, 8-state):
-EEEEEEEEEEEEEE-SSSS-SEEEEEEEEEEEEEEEETTTEEEEEEEEEEEEEESS--B-SGGGS--S--SSEEEEBTEEEEEEEEEEEEEEETTTEEEEEEEE---BSS-SS--SSB-S-S--EEEEEEEEEETTEEEEEEEEEEPPPP-STT-GGGTT-EEEEEEEEETTEEEEEEPPEEEEEEEEEE-SSSSEEEEEEEEEEEESSS--HHHH-TT--HHHHHHHTTS-SEEEEEEEEEE--STTEEEEEEEEEE-GGG--TT---TT--EEEEEEEEEESGGG-TT-EEEEEEEEE-TTTT--S--